Protein AF-J2JLD9-F1 (afdb_monomer)

Mean predicted aligned error: 8.59 Å

Organism: NCBI:txid1144316

Sequence (190 aa):
MKIYRFISALQTKNYINRTLHKWFYNNGQRQFPPMRLFRFLWSFYPWPVNNRPHFYKIIKEVGDVSEKTTVPKFYKFLTSQINFLVPYSVLGGNNELFGPRINGGIATAGGGGPVFTENDDENFTLRNTAMEGHIFEGGEVSSRVYKENNKVYLEVIGSGENNFAWVNEVVGKQLFIGLADLAVNTFNKE

Foldseek 3Di:
DVVVVVLVVVLPDDPVCQVVLLVCPVVVWQEAVVLLVVLVVCVVPVDQAPQFKAKDKDKDWLWFDDPLDDLLNLLCLCQQWPCLQAPQWQAELVRHGRHGHDAQGWTGRHHFGIWGWHADSVQSKIKIARDPPGPFHQKMKMWGWDDDPRTIMIMIMIIGRGGPSVCCHPVVVVSNVVSNVVSSVVSVVD

Secondary structure (DSSP, 8-state):
-HHHHHHHHHHHS-HHHHHHHHHHHHSS--S-HHHHHHHHHHHHS---TT-S-EEEEEEEEEEE--SS--HHHHHHHHHH-GGGTSTTEEE-TTS-BTPPP-TTPEEEETTTEEEEEEEETTTTEEEEEE-TT-TTTT-EEEEEEEEETTEEEEEEEEEESSTTHHHIIIIIHHHHHHHHHHHHHHHTT-

Structure (mmCIF, N/CA/C/O backbone):
data_AF-J2JLD9-F1
#
_entry.id   AF-J2JLD9-F1
#
loop_
_atom_site.group_PDB
_atom_site.id
_atom_site.type_symbol
_a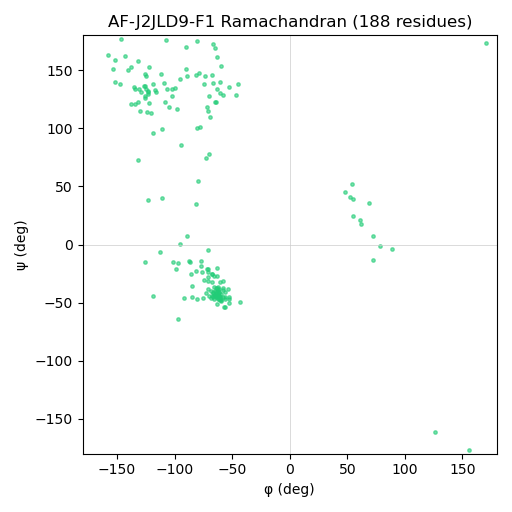tom_site.label_atom_id
_atom_site.label_alt_id
_atom_site.label_comp_id
_atom_site.label_asym_id
_atom_site.label_entity_id
_atom_site.label_seq_id
_atom_site.pdbx_PDB_ins_code
_atom_site.Cartn_x
_atom_site.Cartn_y
_atom_site.Cartn_z
_atom_site.occupancy
_atom_site.B_iso_or_equiv
_atom_site.auth_seq_id
_atom_site.auth_comp_id
_atom_site.auth_asym_id
_atom_site.auth_atom_id
_atom_site.pdbx_PDB_model_num
ATOM 1 N N . MET A 1 1 ? 3.313 -16.924 4.201 1.00 44.91 1 MET A N 1
ATOM 2 C CA . MET A 1 1 ? 3.489 -16.468 5.605 1.00 44.91 1 MET A CA 1
ATOM 3 C C . MET A 1 1 ? 4.932 -16.568 6.146 1.00 44.91 1 MET A C 1
ATOM 5 O O . MET A 1 1 ? 5.345 -15.654 6.848 1.00 44.91 1 MET A O 1
ATOM 9 N N . LYS A 1 2 ? 5.729 -17.612 5.833 1.00 38.16 2 LYS A N 1
ATOM 10 C CA . LYS A 1 2 ? 7.118 -17.766 6.347 1.00 38.16 2 LYS A CA 1
ATOM 11 C C . LYS A 1 2 ? 8.146 -16.774 5.758 1.00 38.16 2 LYS A C 1
ATOM 13 O O . LYS A 1 2 ? 8.966 -16.260 6.507 1.00 38.16 2 LYS A O 1
ATOM 18 N N . ILE A 1 3 ? 8.053 -16.444 4.465 1.00 41.88 3 ILE A N 1
ATOM 19 C CA . ILE A 1 3 ? 8.961 -15.492 3.784 1.00 41.88 3 ILE A CA 1
ATOM 20 C C . ILE A 1 3 ? 8.823 -14.064 4.333 1.00 41.88 3 ILE A C 1
ATOM 22 O O . ILE A 1 3 ? 9.825 -13.428 4.635 1.00 41.88 3 ILE A O 1
ATOM 26 N N . TYR A 1 4 ? 7.594 -13.590 4.553 1.00 44.91 4 TYR A N 1
ATOM 27 C CA . TYR A 1 4 ? 7.353 -12.258 5.119 1.00 44.91 4 TYR A CA 1
ATOM 28 C C . TYR A 1 4 ? 7.895 -12.121 6.544 1.00 44.91 4 TYR A C 1
ATOM 30 O O . TYR A 1 4 ? 8.568 -11.146 6.841 1.00 44.91 4 TYR A O 1
ATOM 38 N N . ARG A 1 5 ? 7.689 -13.127 7.408 1.00 44.22 5 ARG A N 1
ATOM 39 C CA . ARG A 1 5 ? 8.265 -13.129 8.764 1.00 44.22 5 ARG A CA 1
ATOM 40 C C . ARG A 1 5 ? 9.793 -13.158 8.750 1.00 44.22 5 ARG A C 1
ATOM 42 O O . ARG A 1 5 ? 10.409 -12.504 9.579 1.00 44.22 5 ARG A O 1
ATOM 49 N N . PHE A 1 6 ? 10.395 -13.895 7.818 1.00 43.81 6 PHE A N 1
ATOM 50 C CA . PHE A 1 6 ? 11.847 -13.941 7.645 1.00 43.81 6 PHE A CA 1
ATOM 51 C C . PHE A 1 6 ? 12.409 -12.590 7.182 1.00 43.81 6 PHE A C 1
ATOM 53 O O . PHE A 1 6 ? 13.389 -12.107 7.742 1.00 43.81 6 PHE A O 1
ATOM 60 N N . ILE A 1 7 ? 11.743 -11.938 6.228 1.00 47.25 7 ILE A N 1
ATOM 61 C CA . ILE A 1 7 ? 12.129 -10.608 5.751 1.00 47.25 7 ILE A CA 1
ATOM 62 C C . ILE A 1 7 ? 11.939 -9.573 6.864 1.00 47.25 7 ILE A C 1
ATOM 64 O O . ILE A 1 7 ? 12.880 -8.846 7.156 1.00 47.25 7 ILE A O 1
ATOM 68 N N . SER A 1 8 ? 10.819 -9.590 7.593 1.00 45.44 8 SER A N 1
ATOM 69 C CA . SER A 1 8 ? 10.622 -8.741 8.778 1.00 45.44 8 SER A CA 1
ATOM 70 C C . SER A 1 8 ? 11.635 -8.995 9.900 1.00 45.44 8 SER A C 1
ATOM 72 O O . SER A 1 8 ? 12.037 -8.059 10.585 1.00 45.44 8 SER A O 1
ATOM 74 N N . ALA A 1 9 ? 12.113 -10.230 10.073 1.00 48.41 9 ALA A N 1
ATOM 75 C CA . ALA A 1 9 ? 13.151 -10.559 11.052 1.00 48.41 9 ALA A CA 1
ATOM 76 C C . ALA A 1 9 ? 14.560 -10.099 10.627 1.00 48.41 9 ALA A C 1
ATOM 78 O O . ALA A 1 9 ? 15.377 -9.750 11.479 1.00 48.41 9 ALA A O 1
ATOM 79 N N . LEU A 1 10 ? 14.853 -10.052 9.323 1.00 45.78 10 LEU A N 1
ATOM 80 C CA . LEU A 1 10 ? 16.091 -9.465 8.792 1.00 45.78 10 LEU A CA 1
ATOM 81 C C . LEU A 1 10 ? 16.116 -7.928 8.922 1.00 45.78 10 LEU A C 1
ATOM 83 O O . LEU A 1 10 ? 17.197 -7.336 8.979 1.00 45.78 10 LEU A O 1
ATOM 87 N N . GLN A 1 11 ? 14.940 -7.293 9.011 1.00 50.22 11 GLN A N 1
ATOM 88 C CA . GLN A 1 11 ? 14.753 -5.839 9.120 1.00 50.22 11 GLN A CA 1
ATOM 89 C C . GLN A 1 11 ? 15.055 -5.273 10.524 1.00 50.22 11 GLN A C 1
ATOM 91 O O . GLN A 1 11 ? 15.396 -4.096 10.638 1.00 50.22 11 GLN A O 1
ATOM 96 N N . THR A 1 12 ? 14.982 -6.079 11.593 1.00 45.62 12 THR A N 1
ATOM 97 C CA . THR A 1 12 ? 15.100 -5.589 12.984 1.00 45.62 12 THR A CA 1
ATOM 98 C C . THR A 1 12 ? 16.485 -5.706 13.623 1.00 45.62 12 THR A C 1
ATOM 100 O O . THR A 1 12 ? 16.708 -5.059 14.643 1.00 45.62 12 THR A O 1
ATOM 103 N N . LYS A 1 13 ? 17.429 -6.493 13.081 1.00 44.00 13 LYS A N 1
ATOM 104 C CA . LYS A 1 13 ? 18.574 -6.960 13.896 1.00 44.00 13 LYS A CA 1
ATOM 105 C C . LYS A 1 13 ? 19.988 -6.460 13.590 1.00 44.00 13 LYS A C 1
ATOM 107 O O . LYS A 1 13 ? 20.853 -6.755 14.400 1.00 44.00 13 LYS A O 1
ATOM 112 N N . ASN A 1 14 ? 20.277 -5.695 12.531 1.00 50.88 14 ASN A N 1
ATOM 113 C CA . ASN A 1 14 ? 21.678 -5.318 12.259 1.00 50.88 14 ASN A CA 1
ATOM 114 C C . ASN A 1 14 ? 21.885 -3.857 11.832 1.00 50.88 14 ASN A C 1
ATOM 116 O O . ASN A 1 14 ? 21.411 -3.415 10.787 1.00 50.88 14 ASN A O 1
ATOM 120 N N . TYR A 1 15 ? 22.692 -3.133 12.615 1.00 44.50 15 TYR A N 1
ATOM 121 C CA . TYR A 1 15 ? 23.230 -1.803 12.298 1.00 44.50 15 TYR A CA 1
ATOM 122 C C . TYR A 1 15 ? 23.946 -1.780 10.934 1.00 44.50 15 TYR A C 1
ATOM 124 O O . TYR A 1 15 ? 23.753 -0.860 10.148 1.00 44.50 15 TYR A O 1
ATOM 132 N N . ILE A 1 16 ? 24.670 -2.853 10.594 1.00 44.31 16 ILE A N 1
ATOM 133 C CA . ILE A 1 16 ? 25.345 -3.025 9.295 1.00 44.31 16 ILE A CA 1
ATOM 134 C C . ILE A 1 16 ? 24.338 -3.112 8.136 1.00 44.31 16 ILE A C 1
ATOM 136 O O . ILE A 1 16 ? 24.546 -2.478 7.103 1.00 44.31 16 ILE A O 1
ATOM 140 N N . ASN A 1 17 ? 23.204 -3.803 8.325 1.00 54.75 17 ASN A N 1
ATOM 141 C CA . ASN A 1 17 ? 22.111 -3.802 7.347 1.00 54.75 17 ASN A CA 1
ATOM 142 C C . ASN A 1 17 ? 21.545 -2.391 7.181 1.00 54.75 17 ASN A C 1
ATOM 144 O O . ASN A 1 17 ? 21.338 -1.952 6.057 1.00 54.75 17 ASN A O 1
ATOM 148 N N . ARG A 1 18 ? 21.354 -1.637 8.270 1.00 56.78 18 ARG A N 1
ATOM 149 C CA . ARG A 1 18 ? 20.890 -0.244 8.178 1.00 56.78 18 ARG A CA 1
ATOM 150 C C . ARG A 1 18 ? 21.868 0.649 7.410 1.00 56.78 18 ARG A C 1
ATOM 152 O O . ARG A 1 18 ? 21.420 1.451 6.598 1.00 56.78 18 ARG A O 1
ATOM 159 N N . THR A 1 19 ? 23.175 0.506 7.611 1.00 57.25 19 THR A N 1
ATOM 160 C CA . THR A 1 19 ? 24.184 1.308 6.897 1.00 57.25 19 THR A CA 1
ATOM 161 C C . THR A 1 19 ? 24.284 0.928 5.420 1.00 57.25 19 THR A C 1
ATOM 163 O O . THR A 1 19 ? 24.260 1.815 4.571 1.00 57.25 19 THR A O 1
ATOM 166 N N . LEU A 1 20 ? 24.307 -0.370 5.090 1.00 57.56 20 LEU A N 1
ATOM 167 C CA . LEU A 1 20 ? 24.285 -0.849 3.702 1.00 57.56 20 LEU A CA 1
ATOM 168 C C . LEU A 1 20 ? 23.000 -0.427 2.987 1.00 57.56 20 LEU A C 1
ATOM 170 O O . LEU A 1 20 ? 23.064 0.122 1.893 1.00 57.56 20 LEU A O 1
ATOM 174 N N . HIS A 1 21 ? 21.833 -0.604 3.613 1.00 59.59 21 HIS A N 1
ATOM 175 C CA . HIS A 1 21 ? 20.566 -0.141 3.052 1.00 59.59 21 HIS A CA 1
ATOM 176 C C . HIS A 1 21 ? 20.552 1.388 2.880 1.00 59.59 21 HIS A C 1
ATOM 178 O O . HIS A 1 21 ? 20.196 1.871 1.811 1.00 59.59 21 HIS A O 1
ATOM 184 N N . LYS A 1 22 ? 21.008 2.181 3.857 1.00 59.56 22 LYS A N 1
ATOM 185 C CA . LYS A 1 22 ? 21.138 3.635 3.656 1.00 59.56 22 LYS A CA 1
ATOM 186 C C . LYS A 1 22 ? 22.048 3.962 2.470 1.00 59.56 22 LYS A C 1
ATOM 188 O O . LYS A 1 22 ? 21.666 4.772 1.637 1.00 59.56 22 LYS A O 1
ATOM 193 N N . TRP A 1 23 ? 23.198 3.304 2.340 1.00 61.25 23 TRP A N 1
ATOM 194 C CA . TRP A 1 23 ? 24.120 3.528 1.223 1.00 61.25 23 TRP A CA 1
ATOM 195 C C . TRP A 1 23 ? 23.520 3.144 -0.140 1.00 61.25 23 TRP A C 1
ATOM 197 O O . TRP A 1 23 ? 23.655 3.891 -1.109 1.00 61.25 23 TRP A O 1
ATOM 207 N N . PHE A 1 24 ? 22.803 2.021 -0.221 1.00 63.00 24 PHE A N 1
ATOM 208 C CA . PHE A 1 24 ? 22.149 1.600 -1.458 1.00 63.00 24 PHE A CA 1
ATOM 209 C C . PHE A 1 24 ? 21.003 2.532 -1.851 1.00 63.00 24 PHE A C 1
ATOM 211 O O . PHE A 1 24 ? 20.897 2.877 -3.025 1.00 63.00 24 PHE A O 1
ATOM 218 N N . TYR A 1 25 ? 20.157 2.927 -0.899 1.00 61.53 25 TYR A N 1
ATOM 219 C CA . TYR A 1 25 ? 18.872 3.560 -1.190 1.00 61.53 25 TYR A CA 1
ATOM 220 C C . TYR A 1 25 ? 18.873 5.103 -1.075 1.00 61.53 25 TYR A C 1
ATOM 222 O O . TYR A 1 25 ? 18.035 5.732 -1.718 1.00 61.53 25 TYR A O 1
ATOM 230 N N . ASN A 1 26 ? 19.815 5.733 -0.349 1.00 58.38 26 ASN A N 1
ATOM 231 C CA . ASN A 1 26 ? 19.880 7.203 -0.203 1.00 58.38 26 ASN A CA 1
ATOM 232 C C . ASN A 1 26 ? 20.660 7.924 -1.316 1.00 58.38 26 ASN A C 1
ATOM 234 O O . ASN A 1 26 ? 20.502 9.130 -1.471 1.00 58.38 26 ASN A O 1
ATOM 238 N N . ASN A 1 27 ? 21.454 7.221 -2.129 1.00 54.34 27 ASN A N 1
ATOM 239 C CA . ASN A 1 27 ? 22.223 7.822 -3.234 1.00 54.34 27 ASN A CA 1
ATOM 240 C C . ASN A 1 27 ? 21.372 8.050 -4.505 1.00 54.34 27 ASN A C 1
ATOM 242 O O . ASN A 1 27 ? 21.831 7.824 -5.621 1.00 54.34 27 ASN A O 1
ATOM 246 N N . GLY A 1 28 ? 20.089 8.395 -4.350 1.00 53.72 28 GLY A N 1
ATOM 247 C CA . GLY A 1 28 ? 19.134 8.581 -5.454 1.00 53.72 28 GLY A CA 1
ATOM 248 C C . GLY A 1 28 ? 18.683 7.290 -6.154 1.00 53.72 28 GLY A C 1
ATOM 249 O O . GLY A 1 28 ? 17.687 7.287 -6.870 1.00 53.72 28 GLY A O 1
ATOM 250 N N . GLN A 1 29 ? 19.354 6.163 -5.913 1.00 57.44 29 GLN A N 1
ATOM 251 C CA . GLN A 1 29 ? 19.007 4.882 -6.520 1.00 57.44 29 GLN A CA 1
ATOM 252 C C . GLN A 1 29 ? 18.091 4.064 -5.599 1.00 57.44 29 GLN A C 1
ATOM 254 O O . GLN A 1 29 ? 18.517 3.225 -4.812 1.00 57.44 29 GLN A O 1
ATOM 259 N N . ARG A 1 30 ? 16.788 4.314 -5.696 1.00 64.88 30 ARG A N 1
ATOM 260 C CA . ARG A 1 30 ? 15.744 3.732 -4.838 1.00 64.88 30 ARG A CA 1
ATOM 261 C C . ARG A 1 30 ? 15.351 2.298 -5.229 1.00 64.88 30 ARG A C 1
ATOM 263 O O . ARG A 1 30 ? 14.181 2.046 -5.462 1.00 64.88 30 ARG A O 1
ATOM 270 N N . GLN A 1 31 ? 16.295 1.356 -5.326 1.00 65.31 31 GLN A N 1
ATOM 271 C CA . GLN A 1 31 ? 16.035 -0.047 -5.726 1.00 65.31 31 GLN A CA 1
ATOM 272 C C . GLN A 1 31 ? 17.059 -1.041 -5.174 1.00 65.31 31 GLN A C 1
ATOM 274 O O . GLN A 1 31 ? 18.234 -0.697 -5.034 1.00 65.31 31 GLN A O 1
ATOM 279 N N . PHE A 1 32 ? 16.654 -2.295 -4.958 1.00 67.44 32 PHE A N 1
ATOM 280 C CA . PHE A 1 32 ? 17.570 -3.399 -4.657 1.00 67.44 32 PHE A CA 1
ATOM 281 C C . PHE A 1 32 ? 18.541 -3.661 -5.834 1.00 67.44 32 PHE A C 1
ATOM 283 O O . PHE A 1 32 ? 18.082 -3.725 -6.977 1.00 67.44 32 PHE A O 1
ATOM 290 N N . PRO A 1 33 ? 19.866 -3.824 -5.619 1.00 68.44 33 PRO A N 1
ATOM 291 C CA . PRO A 1 33 ? 20.848 -3.854 -6.714 1.00 68.44 33 PRO A CA 1
ATOM 292 C C . PRO A 1 33 ? 20.607 -4.910 -7.811 1.00 68.44 33 PRO A C 1
ATOM 294 O O . PRO A 1 33 ? 20.704 -4.553 -8.984 1.00 68.44 33 PRO A O 1
ATOM 297 N N . PRO A 1 34 ? 20.207 -6.160 -7.504 1.00 68.31 34 PRO A N 1
ATOM 298 C CA . PRO A 1 34 ? 19.811 -7.125 -8.536 1.00 68.31 34 PRO A CA 1
ATOM 299 C C . PRO A 1 34 ? 18.657 -6.649 -9.428 1.00 68.31 34 PRO A C 1
ATOM 301 O O . PRO A 1 34 ? 18.679 -6.869 -10.637 1.00 68.31 34 PRO A O 1
ATOM 304 N N . MET A 1 35 ? 17.679 -5.937 -8.862 1.00 69.31 35 MET A N 1
ATOM 305 C CA . MET A 1 35 ? 16.559 -5.383 -9.630 1.00 69.31 35 MET A CA 1
ATOM 306 C C . MET A 1 35 ? 16.998 -4.217 -10.519 1.00 69.31 35 MET A C 1
ATOM 308 O O . MET A 1 35 ? 16.442 -4.034 -11.598 1.00 69.31 35 MET A O 1
ATOM 312 N N . ARG A 1 36 ? 18.050 -3.480 -10.131 1.00 69.31 36 ARG A N 1
ATOM 313 C CA . ARG A 1 36 ? 18.664 -2.463 -11.001 1.00 69.31 36 ARG A CA 1
ATOM 314 C C . ARG A 1 36 ? 19.325 -3.086 -12.220 1.00 69.31 36 ARG A C 1
ATOM 316 O O . ARG A 1 36 ? 19.179 -2.545 -13.309 1.00 69.31 36 ARG A O 1
ATOM 323 N N . LEU A 1 37 ? 20.034 -4.204 -12.045 1.00 69.94 37 LEU A N 1
ATOM 324 C CA . LEU A 1 37 ? 20.639 -4.929 -13.163 1.00 69.94 37 LEU A CA 1
ATOM 325 C C . LEU A 1 37 ? 19.558 -5.467 -14.103 1.00 69.94 37 LEU A C 1
ATOM 327 O O . LEU A 1 37 ? 19.658 -5.280 -15.310 1.00 69.94 37 LEU A O 1
ATOM 331 N N . PHE A 1 38 ? 18.498 -6.063 -13.551 1.00 71.94 38 PHE A N 1
ATOM 332 C CA . PHE A 1 38 ? 17.349 -6.498 -14.342 1.00 71.94 38 PHE A CA 1
ATOM 333 C C . PHE A 1 38 ? 16.739 -5.336 -15.138 1.00 71.94 38 PHE A C 1
ATOM 335 O O . PHE A 1 38 ? 16.550 -5.455 -16.344 1.00 71.94 38 PHE A O 1
ATOM 342 N N . ARG A 1 39 ? 16.515 -4.182 -14.495 1.00 68.19 39 ARG A N 1
ATOM 343 C CA . ARG A 1 39 ? 16.019 -2.963 -15.152 1.00 68.19 39 ARG A CA 1
ATOM 344 C C . ARG A 1 39 ? 16.964 -2.462 -16.242 1.00 68.19 39 ARG A C 1
ATOM 346 O O . ARG A 1 39 ? 16.504 -2.096 -17.315 1.00 68.19 39 ARG A O 1
ATOM 353 N N . PHE A 1 40 ? 18.268 -2.430 -15.972 1.00 70.50 40 PHE A N 1
ATOM 354 C CA . PHE A 1 40 ? 19.276 -2.029 -16.950 1.00 70.50 40 PHE A CA 1
ATOM 355 C C . PHE A 1 40 ? 19.173 -2.920 -18.187 1.00 70.50 40 PHE A C 1
ATOM 357 O O . PHE A 1 40 ? 18.925 -2.410 -19.272 1.00 70.50 40 PHE A O 1
ATOM 364 N N . LEU A 1 41 ? 19.224 -4.243 -18.017 1.00 72.50 41 LEU A N 1
ATOM 365 C CA . LEU A 1 41 ? 19.080 -5.203 -19.117 1.00 72.50 41 LEU A CA 1
ATOM 366 C C . LEU A 1 41 ? 17.744 -5.048 -19.863 1.00 72.50 41 LEU A C 1
ATOM 368 O O . LEU A 1 41 ? 17.721 -5.093 -21.090 1.00 72.50 41 LEU A O 1
ATOM 372 N N . TRP A 1 42 ? 16.655 -4.793 -19.138 1.00 67.69 42 TRP A N 1
ATOM 373 C CA . TRP A 1 42 ? 15.330 -4.543 -19.706 1.00 67.69 42 TRP A CA 1
ATOM 374 C C . TRP A 1 42 ? 15.260 -3.253 -20.531 1.00 67.69 42 TRP A C 1
ATOM 376 O O . TRP A 1 42 ? 14.604 -3.219 -21.565 1.00 67.69 42 TRP A O 1
ATOM 386 N N . SER A 1 43 ? 15.967 -2.196 -20.122 1.00 66.88 43 SER A N 1
ATOM 387 C CA . SER A 1 43 ? 15.999 -0.937 -20.876 1.00 66.88 43 SER A CA 1
ATOM 388 C C . SER A 1 43 ? 16.681 -1.073 -22.245 1.00 66.88 43 SER A C 1
ATOM 390 O O . SER A 1 43 ? 16.312 -0.360 -23.172 1.00 66.88 43 SER A O 1
ATOM 392 N N . PHE A 1 44 ? 17.614 -2.023 -22.404 1.00 64.00 44 PHE A N 1
ATOM 393 C CA . PHE A 1 44 ? 18.221 -2.343 -23.708 1.00 64.00 44 PHE A CA 1
ATOM 394 C C . PHE A 1 44 ? 17.362 -3.275 -24.565 1.00 64.00 44 PHE A C 1
ATOM 396 O O . PHE A 1 44 ? 17.512 -3.285 -25.784 1.00 64.00 44 PHE A O 1
ATOM 403 N N . TYR A 1 45 ? 16.465 -4.042 -23.945 1.00 63.47 45 TYR A N 1
ATOM 404 C CA . TYR A 1 45 ? 15.569 -4.975 -24.621 1.00 63.47 45 TYR A CA 1
ATOM 405 C C . TYR A 1 45 ? 14.139 -4.775 -24.115 1.00 63.47 45 TYR A C 1
ATOM 407 O O . TYR A 1 45 ? 13.639 -5.613 -23.358 1.00 63.47 45 TYR A O 1
ATOM 415 N N . PRO A 1 46 ? 13.470 -3.671 -24.508 1.00 57.75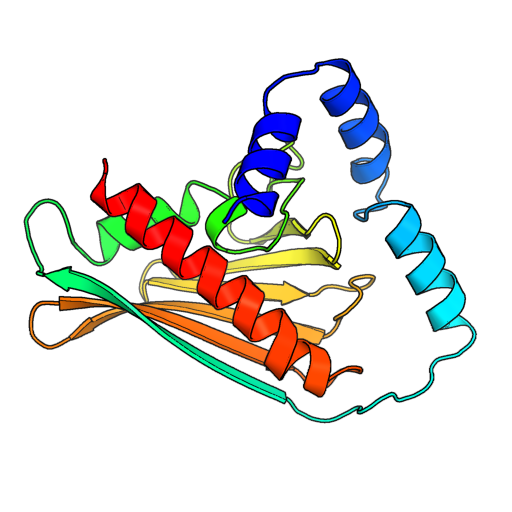 46 PRO A N 1
ATOM 416 C CA . PRO A 1 46 ? 12.091 -3.408 -24.127 1.00 57.75 46 PRO A CA 1
ATOM 417 C C . PRO A 1 46 ? 11.183 -4.358 -24.908 1.00 57.75 46 PRO A C 1
ATOM 419 O O . PRO A 1 46 ? 10.546 -3.983 -25.889 1.00 57.75 46 PRO A O 1
ATOM 422 N N . TRP A 1 47 ? 11.155 -5.629 -24.522 1.00 61.53 47 TRP A N 1
ATOM 423 C CA . TRP A 1 47 ? 10.189 -6.569 -25.059 1.00 61.53 47 TRP A CA 1
ATOM 424 C C . TRP A 1 47 ? 8.829 -6.214 -24.466 1.00 61.53 47 TRP A C 1
ATOM 426 O O . TRP A 1 47 ? 8.683 -6.267 -23.243 1.00 61.53 47 TRP A O 1
ATOM 436 N N . PRO A 1 48 ? 7.822 -5.846 -25.279 1.00 63.72 48 PRO A N 1
ATOM 437 C CA . PRO A 1 48 ? 6.480 -5.606 -24.779 1.00 63.72 48 PRO A CA 1
ATOM 438 C C . PRO A 1 48 ? 5.854 -6.942 -24.361 1.00 63.72 48 PRO A C 1
ATOM 440 O O . PRO A 1 48 ? 5.078 -7.559 -25.088 1.00 63.72 48 PRO A O 1
ATOM 443 N N . VAL A 1 49 ? 6.243 -7.447 -23.192 1.00 65.31 49 VAL A N 1
ATOM 444 C CA . VAL A 1 49 ? 5.742 -8.704 -22.646 1.00 65.31 49 VAL A CA 1
ATOM 445 C C . VAL A 1 49 ? 4.392 -8.411 -22.021 1.00 65.31 49 VAL A C 1
ATOM 447 O O . VAL A 1 49 ? 4.314 -7.906 -20.902 1.00 65.31 49 VAL A O 1
ATOM 450 N N . ASN A 1 50 ? 3.327 -8.744 -22.751 1.00 67.50 50 ASN A N 1
ATOM 451 C CA . ASN A 1 50 ? 1.951 -8.581 -22.286 1.00 67.50 50 ASN A CA 1
ATOM 452 C C . ASN A 1 50 ? 1.666 -7.136 -21.835 1.00 67.50 50 ASN A C 1
ATOM 454 O O . ASN A 1 50 ? 1.236 -6.895 -20.706 1.00 67.50 50 ASN A O 1
ATOM 458 N N . ASN A 1 51 ? 1.993 -6.188 -22.716 1.00 78.75 51 ASN A N 1
ATOM 459 C CA . ASN A 1 51 ? 1.715 -4.773 -22.523 1.00 78.75 51 ASN A CA 1
ATOM 460 C C . ASN A 1 51 ? 0.237 -4.498 -22.815 1.00 78.75 51 ASN A C 1
ATOM 462 O O . ASN A 1 51 ? -0.174 -4.470 -23.976 1.00 78.75 51 ASN A O 1
ATOM 466 N N . ARG A 1 52 ? -0.568 -4.367 -21.765 1.00 84.00 52 ARG A N 1
ATOM 467 C CA . ARG A 1 52 ? -1.991 -4.035 -21.862 1.00 84.00 52 ARG A CA 1
ATOM 468 C C . ARG A 1 52 ? -2.483 -3.427 -20.551 1.00 84.00 52 ARG A C 1
ATOM 470 O O . ARG A 1 52 ? -1.866 -3.666 -19.507 1.00 84.00 52 ARG A O 1
ATOM 477 N N . PRO A 1 53 ? -3.641 -2.747 -20.569 1.00 85.44 53 PRO A N 1
ATOM 478 C CA . PRO A 1 53 ? -4.351 -2.425 -19.347 1.00 85.44 53 PRO A CA 1
ATOM 479 C C . PRO A 1 53 ? -4.567 -3.681 -18.501 1.00 85.44 53 PRO A C 1
ATOM 481 O O . PRO A 1 53 ? -4.933 -4.750 -19.010 1.00 85.44 53 PRO A O 1
ATOM 484 N N . HIS A 1 54 ? -4.320 -3.555 -17.206 1.00 85.94 54 HIS A N 1
ATOM 485 C CA . HIS A 1 54 ? -4.512 -4.626 -16.241 1.00 85.94 54 HIS A CA 1
ATOM 486 C C . HIS A 1 54 ? -5.160 -4.091 -14.976 1.00 85.94 54 HIS A C 1
ATOM 488 O O . HIS A 1 54 ? -5.025 -2.913 -14.645 1.00 85.94 54 HIS A O 1
ATOM 494 N N . PHE A 1 55 ? -5.890 -4.963 -14.286 1.00 92.25 55 PHE A N 1
ATOM 495 C CA . PHE A 1 55 ? -6.680 -4.579 -13.125 1.00 92.25 55 PHE A CA 1
ATOM 496 C C . PHE A 1 55 ? -6.841 -5.743 -12.153 1.00 92.25 55 PHE A C 1
ATOM 498 O O . PHE A 1 55 ? -7.118 -6.876 -12.547 1.00 92.25 55 PHE A O 1
ATOM 505 N N . TYR A 1 56 ? -6.755 -5.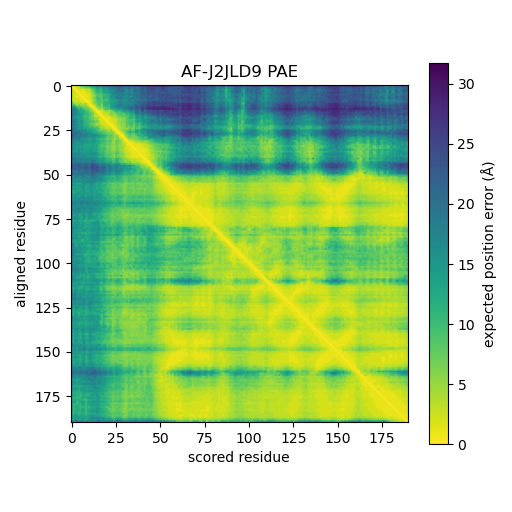457 -10.859 1.00 91.75 56 TYR A N 1
ATOM 506 C CA . TYR A 1 56 ? -7.230 -6.371 -9.830 1.00 91.75 56 TYR A CA 1
ATOM 507 C C . TYR A 1 56 ? -7.916 -5.621 -8.698 1.00 91.75 56 TYR A C 1
ATOM 509 O O . TYR A 1 56 ? -7.559 -4.499 -8.349 1.00 91.75 56 TYR A O 1
ATOM 517 N N . LYS A 1 57 ? -8.883 -6.302 -8.082 1.00 94.88 57 LYS A N 1
ATOM 518 C CA . LYS A 1 57 ? -9.619 -5.829 -6.917 1.00 94.88 57 LYS A CA 1
ATOM 519 C C . LYS A 1 57 ? -9.548 -6.857 -5.799 1.00 94.88 57 LYS A C 1
ATOM 521 O O . LYS A 1 57 ? -9.698 -8.060 -6.036 1.00 94.88 57 LYS A O 1
ATOM 526 N N . ILE A 1 58 ? -9.322 -6.374 -4.587 1.00 94.62 58 ILE A N 1
ATOM 527 C CA . ILE A 1 58 ? -9.306 -7.147 -3.349 1.00 94.62 58 ILE A CA 1
ATOM 528 C C . ILE A 1 58 ? -10.215 -6.416 -2.368 1.00 94.62 58 ILE A C 1
ATOM 530 O O . ILE A 1 58 ? -10.089 -5.209 -2.197 1.00 94.62 58 ILE A O 1
ATOM 534 N N . ILE A 1 59 ? -11.121 -7.143 -1.722 1.00 96.62 59 ILE A N 1
ATOM 535 C CA . ILE A 1 59 ? -11.909 -6.628 -0.603 1.00 96.62 59 ILE A CA 1
ATOM 536 C C . ILE A 1 59 ? -11.651 -7.550 0.584 1.00 96.62 59 ILE A C 1
ATOM 538 O O . ILE A 1 59 ? -11.732 -8.774 0.452 1.00 96.62 59 ILE A O 1
ATOM 542 N N . LYS A 1 60 ? -11.311 -6.968 1.730 1.00 96.38 60 LYS A N 1
ATOM 543 C CA . LYS A 1 60 ? -11.110 -7.678 2.991 1.00 96.38 60 LYS A CA 1
ATOM 544 C C . LYS A 1 60 ? -11.977 -7.057 4.065 1.00 96.38 60 LYS A C 1
ATOM 546 O O . LYS A 1 60 ? -11.950 -5.849 4.271 1.00 96.38 60 LYS A O 1
ATOM 551 N N . GLU A 1 61 ? -12.743 -7.897 4.742 1.00 97.31 61 GLU A N 1
ATOM 552 C CA . GLU A 1 61 ? -13.438 -7.500 5.958 1.00 97.31 61 GLU A CA 1
ATOM 553 C C . GLU A 1 61 ? -12.408 -7.308 7.075 1.00 97.31 61 GLU A C 1
ATOM 555 O O . GLU A 1 61 ? -11.573 -8.181 7.314 1.00 97.31 61 GLU A O 1
ATOM 560 N N . VAL A 1 62 ? -12.457 -6.153 7.731 1.00 96.25 62 VAL A N 1
ATOM 561 C CA . VAL A 1 62 ? -11.635 -5.840 8.905 1.00 96.25 62 VAL A CA 1
ATOM 562 C C . VAL A 1 62 ? -12.316 -6.380 10.163 1.00 96.25 62 VAL A C 1
ATOM 564 O O . VAL A 1 62 ? -11.667 -7.015 10.992 1.00 96.25 62 VAL A O 1
ATOM 567 N N . GLY A 1 63 ? -13.630 -6.160 10.275 1.00 95.88 63 GLY A N 1
ATOM 568 C CA . GLY A 1 63 ? -14.482 -6.662 11.351 1.00 95.88 63 GLY A CA 1
ATOM 569 C C . GLY A 1 63 ? -15.739 -5.813 11.547 1.00 95.88 63 GLY A C 1
ATOM 570 O O . GLY A 1 63 ? -15.969 -4.841 10.820 1.00 95.88 63 GLY A O 1
ATOM 571 N N . ASP A 1 64 ? -16.541 -6.170 12.548 1.00 97.31 64 ASP A N 1
ATOM 572 C CA . ASP A 1 64 ? -17.734 -5.413 12.927 1.00 97.31 64 ASP A CA 1
ATOM 573 C C . ASP A 1 64 ? -17.369 -4.041 13.504 1.00 97.31 64 ASP A C 1
ATOM 575 O O . ASP A 1 64 ? -16.360 -3.871 14.200 1.00 97.31 64 ASP A O 1
ATOM 579 N N . VAL A 1 65 ? -18.218 -3.049 13.235 1.00 96.31 65 VAL A N 1
ATOM 580 C CA . VAL A 1 65 ? -18.063 -1.709 13.798 1.00 96.31 65 VAL A CA 1
ATOM 581 C C . VAL A 1 65 ? -18.209 -1.782 15.313 1.00 96.31 65 VAL A C 1
ATOM 583 O O . VAL A 1 65 ? -19.229 -2.216 15.844 1.00 96.31 65 VAL A O 1
ATOM 586 N N . SER A 1 66 ? -17.179 -1.315 16.006 1.00 94.69 66 SER A N 1
ATOM 587 C CA . SER A 1 66 ? -17.107 -1.268 17.463 1.00 94.69 66 SER A CA 1
ATOM 588 C C . SER A 1 66 ? -16.306 -0.047 17.900 1.00 94.69 66 SER A C 1
ATOM 590 O O . SER A 1 66 ? -15.741 0.671 17.074 1.00 94.69 66 SER A O 1
ATOM 592 N N . GLU A 1 67 ? -16.192 0.183 19.208 1.00 91.94 67 GLU A N 1
ATOM 593 C CA . GLU A 1 67 ? -15.303 1.230 19.716 1.00 91.94 67 GLU A CA 1
ATOM 594 C C . GLU A 1 67 ? -13.853 1.025 19.266 1.00 91.94 67 GLU A C 1
ATOM 596 O O . GLU A 1 67 ? -13.138 2.004 19.064 1.00 91.94 67 GLU A O 1
ATOM 601 N N . LYS A 1 68 ? -13.404 -0.223 19.079 1.00 90.88 68 LYS A N 1
ATOM 602 C CA . LYS A 1 68 ? -12.040 -0.544 18.634 1.00 90.88 68 LYS A CA 1
ATOM 603 C C . LYS A 1 68 ? -11.895 -0.513 17.112 1.00 90.88 68 LYS A C 1
ATOM 605 O O . LYS A 1 68 ? -10.882 -0.026 16.616 1.00 90.88 68 LYS A O 1
ATOM 610 N N . THR A 1 69 ? -12.926 -0.932 16.385 1.00 95.06 69 THR A N 1
ATOM 611 C CA . THR A 1 69 ? -12.894 -1.090 14.927 1.00 95.06 69 THR A CA 1
ATOM 612 C C . THR A 1 69 ? -13.780 -0.047 14.258 1.00 95.06 69 THR A C 1
ATOM 614 O O . THR A 1 69 ? -14.997 -0.197 14.163 1.00 95.06 69 THR A O 1
ATOM 617 N N . THR A 1 70 ? -13.154 1.024 13.768 1.00 97.12 70 THR A N 1
ATOM 618 C CA . THR A 1 70 ? -13.806 2.071 12.971 1.00 97.12 70 THR A CA 1
ATOM 619 C C . THR A 1 70 ? -12.983 2.379 11.724 1.00 97.12 70 THR A C 1
ATOM 621 O O . THR A 1 70 ? -11.775 2.134 11.699 1.00 97.12 70 THR A O 1
ATOM 624 N N . VAL A 1 71 ? -13.626 2.953 10.700 1.00 96.69 71 VAL A N 1
ATOM 625 C CA . VAL A 1 71 ? -12.950 3.387 9.464 1.00 96.69 71 VAL A CA 1
ATOM 626 C C . VAL A 1 71 ? -11.747 4.300 9.766 1.00 96.69 71 VAL A C 1
ATOM 628 O O . VAL A 1 71 ? -10.646 3.951 9.339 1.00 96.69 71 VAL A O 1
ATOM 631 N N . PRO A 1 72 ? -11.870 5.373 10.581 1.00 96.31 72 PRO A N 1
ATOM 632 C CA . PRO A 1 72 ? -10.726 6.230 10.894 1.00 96.31 72 PRO A CA 1
ATOM 633 C C . PRO A 1 72 ? -9.599 5.510 11.641 1.00 96.31 72 PRO A C 1
ATOM 635 O O . PRO A 1 72 ? -8.426 5.755 11.366 1.00 96.31 72 PRO A O 1
ATOM 638 N N . LYS A 1 73 ? -9.930 4.615 12.585 1.00 95.25 73 LYS A N 1
ATOM 639 C CA . LYS A 1 73 ? -8.917 3.888 13.368 1.00 95.25 73 LYS A CA 1
ATOM 640 C C . LYS A 1 73 ? -8.106 2.949 12.488 1.00 95.25 73 LYS A C 1
ATOM 642 O O . LYS A 1 73 ? -6.880 2.974 12.549 1.00 95.25 73 LYS A O 1
ATOM 647 N N . PHE A 1 74 ? -8.781 2.172 11.644 1.00 95.00 74 PHE A N 1
ATOM 648 C CA . PHE A 1 74 ? -8.097 1.251 10.747 1.00 95.00 74 PHE A CA 1
ATOM 649 C C . PHE A 1 74 ? -7.307 1.989 9.659 1.00 95.00 74 PHE A C 1
ATOM 651 O O . PHE A 1 74 ? -6.167 1.630 9.378 1.00 95.00 74 PHE A O 1
ATOM 658 N N . TYR A 1 75 ? -7.857 3.069 9.099 1.00 93.69 75 TYR A N 1
ATOM 659 C CA . TYR A 1 75 ? -7.137 3.900 8.134 1.00 93.69 75 TYR A CA 1
ATOM 660 C C . TYR A 1 75 ? -5.865 4.516 8.740 1.00 93.69 75 TYR A C 1
ATOM 662 O O . TYR A 1 75 ? -4.787 4.404 8.159 1.00 93.69 75 TYR A O 1
ATOM 670 N N . LYS A 1 76 ? -5.948 5.076 9.954 1.00 91.56 76 LYS A N 1
ATOM 671 C CA . LYS A 1 76 ? -4.777 5.602 10.672 1.00 91.56 76 LYS A CA 1
ATOM 672 C C . LYS A 1 76 ? -3.741 4.515 10.975 1.00 91.56 76 LYS A C 1
ATOM 674 O O . LYS A 1 76 ? -2.542 4.766 10.887 1.00 91.56 76 LYS A O 1
ATOM 679 N N . PHE A 1 77 ? -4.189 3.307 11.317 1.00 90.31 77 PHE A N 1
ATOM 680 C CA . PHE A 1 77 ? -3.302 2.157 11.480 1.00 90.31 77 PHE A CA 1
ATOM 681 C C . PHE A 1 77 ? -2.559 1.839 10.172 1.00 90.31 77 PHE A C 1
ATOM 683 O O . PHE A 1 77 ? -1.332 1.730 10.181 1.00 90.31 77 PHE A O 1
ATOM 690 N N . LEU A 1 78 ? -3.266 1.774 9.039 1.00 88.38 78 LEU A N 1
ATOM 691 C CA . LEU A 1 78 ? -2.661 1.507 7.731 1.00 88.38 78 LEU A CA 1
ATOM 692 C C . LEU A 1 78 ? -1.611 2.550 7.336 1.00 88.38 78 LEU A C 1
ATOM 694 O O . LEU A 1 78 ? -0.551 2.185 6.834 1.00 88.38 78 LEU A O 1
ATOM 698 N N . THR A 1 79 ? -1.878 3.835 7.569 1.00 85.56 79 THR A N 1
ATOM 699 C CA . THR A 1 79 ? -0.953 4.920 7.201 1.00 85.56 79 THR A CA 1
ATOM 700 C C . THR A 1 79 ? 0.233 5.056 8.157 1.00 85.56 79 THR A C 1
ATOM 702 O O . THR A 1 79 ? 1.263 5.615 7.778 1.00 85.56 79 THR A O 1
ATOM 705 N N . SER A 1 80 ? 0.140 4.493 9.368 1.00 80.75 80 SER A N 1
ATOM 706 C CA . SER A 1 80 ? 1.216 4.543 10.366 1.00 80.75 80 SER A CA 1
ATOM 707 C C . SER A 1 80 ? 2.468 3.751 9.972 1.00 80.75 80 SER A C 1
ATOM 709 O O . SER A 1 80 ? 3.566 4.078 10.426 1.00 80.75 80 SER A O 1
ATOM 711 N N . GLN A 1 81 ? 2.334 2.731 9.116 1.00 71.00 81 GLN A N 1
ATOM 712 C CA . GLN A 1 81 ? 3.448 1.881 8.706 1.00 71.00 81 GLN A CA 1
ATOM 713 C C . GLN A 1 81 ? 3.465 1.626 7.206 1.00 71.00 81 GLN A C 1
ATOM 715 O O . GLN A 1 81 ? 2.482 1.238 6.583 1.00 71.00 81 GLN A O 1
ATOM 720 N N . ILE A 1 82 ? 4.654 1.734 6.627 1.00 69.38 82 ILE A N 1
ATOM 721 C CA . ILE A 1 82 ? 4.837 1.592 5.186 1.00 69.38 82 ILE A CA 1
ATOM 722 C C . ILE A 1 82 ? 4.662 0.152 4.666 1.00 69.38 82 ILE A C 1
ATOM 724 O O . ILE A 1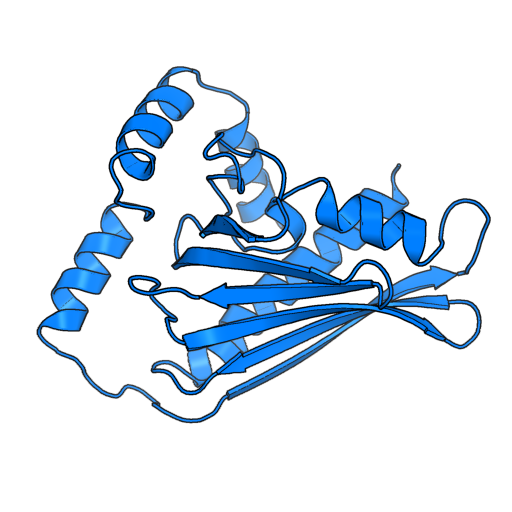 82 ? 4.386 -0.067 3.486 1.00 69.38 82 ILE A O 1
ATOM 728 N N . ASN A 1 83 ? 4.801 -0.843 5.543 1.00 72.50 83 ASN A N 1
ATOM 729 C CA . ASN A 1 83 ? 4.855 -2.255 5.165 1.00 72.50 83 ASN A CA 1
ATOM 730 C C . ASN A 1 83 ? 3.491 -2.868 4.829 1.00 72.50 83 ASN A C 1
ATOM 732 O O . ASN A 1 83 ? 3.460 -3.954 4.260 1.00 72.50 83 ASN A O 1
ATOM 736 N N . PHE A 1 84 ? 2.381 -2.210 5.172 1.00 75.44 84 PHE A N 1
ATOM 737 C CA . PHE A 1 84 ? 1.033 -2.734 4.921 1.00 75.44 84 PHE A CA 1
ATOM 738 C C . PHE A 1 84 ? 0.480 -2.373 3.542 1.00 75.44 84 PHE A C 1
ATOM 740 O O . PHE A 1 84 ? -0.498 -2.967 3.100 1.00 75.44 84 PHE A O 1
ATOM 747 N N . LEU A 1 85 ? 1.112 -1.421 2.855 1.00 70.81 85 LEU A N 1
ATOM 748 C CA . LEU A 1 85 ? 0.572 -0.807 1.640 1.00 70.81 85 LEU A CA 1
ATOM 749 C C . LEU A 1 85 ? 1.530 -0.880 0.452 1.00 70.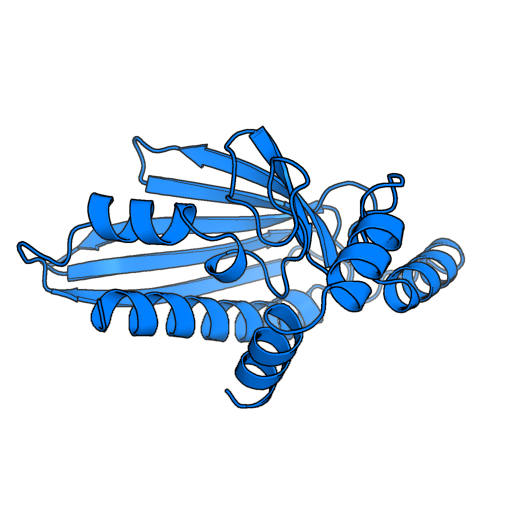81 85 LEU A C 1
ATOM 751 O O . LEU A 1 85 ? 1.117 -0.673 -0.684 1.00 70.81 85 LEU A O 1
ATOM 755 N N . VAL A 1 86 ? 2.804 -1.191 0.695 1.00 75.12 86 VAL A N 1
ATOM 756 C CA . VAL A 1 86 ? 3.805 -1.399 -0.351 1.00 75.12 86 VAL A CA 1
ATOM 757 C C . VAL A 1 86 ? 4.566 -2.691 -0.064 1.00 75.12 86 VAL A C 1
ATOM 759 O O . VAL A 1 86 ? 5.185 -2.816 1.000 1.00 75.12 86 VAL A O 1
ATOM 762 N N . PRO A 1 87 ? 4.576 -3.658 -1.000 1.00 72.56 87 PRO A N 1
ATOM 763 C CA . PRO A 1 87 ? 5.339 -4.883 -0.836 1.00 72.56 87 PRO A CA 1
ATOM 764 C C . PRO A 1 87 ? 6.823 -4.578 -0.636 1.00 72.56 87 PRO A C 1
ATOM 766 O O . PRO A 1 87 ? 7.441 -3.866 -1.428 1.00 72.56 87 PRO A O 1
ATOM 769 N N . TYR A 1 88 ? 7.401 -5.155 0.419 1.00 73.94 88 TYR A N 1
ATOM 770 C CA . TYR A 1 88 ? 8.829 -5.052 0.725 1.00 73.94 88 TYR A CA 1
ATOM 771 C C . TYR A 1 88 ? 9.346 -3.617 0.825 1.00 73.94 88 TYR A C 1
ATOM 773 O O . TYR A 1 88 ? 10.446 -3.329 0.356 1.00 73.94 88 TYR A O 1
ATOM 781 N N . SER A 1 89 ? 8.570 -2.709 1.411 1.00 73.88 89 SER A N 1
ATOM 782 C CA . SER A 1 89 ? 9.029 -1.337 1.567 1.00 73.88 89 SER A CA 1
ATOM 783 C C . SER A 1 89 ? 10.300 -1.225 2.420 1.00 73.88 89 SER A C 1
ATOM 785 O O . SER A 1 89 ? 10.464 -1.923 3.421 1.00 73.88 89 SER A O 1
ATOM 787 N N . VAL A 1 90 ? 11.212 -0.347 1.999 1.00 72.75 90 VAL A N 1
ATOM 788 C CA . VAL A 1 90 ? 12.526 -0.137 2.625 1.00 72.75 90 VAL A CA 1
ATOM 789 C C . VAL A 1 90 ? 12.686 1.287 3.145 1.00 72.75 90 VAL A C 1
ATOM 791 O O . VAL A 1 90 ? 13.158 1.459 4.265 1.00 72.75 90 VAL A O 1
ATOM 794 N N . LEU A 1 91 ? 12.292 2.304 2.371 1.00 72.88 91 LEU A N 1
ATOM 795 C CA . LEU A 1 91 ? 12.373 3.712 2.777 1.00 72.88 91 LEU A CA 1
ATOM 796 C C . LEU A 1 91 ? 10.983 4.337 2.883 1.00 72.88 91 LEU A C 1
ATOM 798 O O . LEU A 1 91 ? 10.188 4.225 1.946 1.00 72.88 91 LEU A O 1
ATOM 802 N N . GLY A 1 92 ? 10.749 5.020 4.006 1.00 72.88 92 GLY A N 1
ATOM 803 C CA . GLY A 1 92 ? 9.608 5.899 4.253 1.00 72.88 92 GLY A CA 1
ATOM 804 C C . GLY A 1 92 ? 9.621 7.153 3.379 1.00 72.88 92 GLY A C 1
ATOM 805 O O . GLY A 1 92 ? 10.611 7.447 2.708 1.00 72.88 92 GLY A O 1
ATOM 806 N N . GLY A 1 93 ? 8.536 7.932 3.431 1.00 72.75 93 GLY A N 1
ATOM 807 C CA . GLY A 1 93 ? 8.446 9.214 2.713 1.00 72.75 93 GLY A CA 1
ATOM 808 C C . GLY A 1 93 ? 9.465 10.259 3.193 1.00 72.75 93 GLY A C 1
ATOM 809 O O . GLY A 1 93 ? 9.799 11.180 2.456 1.00 72.75 93 GLY A O 1
ATOM 810 N N . ASN A 1 94 ? 10.006 10.082 4.401 1.00 72.19 94 ASN A N 1
ATOM 811 C CA . ASN A 1 94 ? 11.067 10.897 5.001 1.00 72.19 94 ASN A CA 1
ATOM 812 C C . ASN A 1 94 ? 12.493 10.405 4.691 1.00 72.19 94 ASN A C 1
ATOM 814 O O . ASN A 1 94 ? 13.446 10.910 5.277 1.00 72.19 94 ASN A O 1
ATOM 818 N N . ASN A 1 95 ? 12.664 9.411 3.811 1.00 70.44 95 ASN A N 1
ATOM 819 C CA . ASN A 1 95 ? 13.953 8.758 3.531 1.00 70.44 95 ASN A CA 1
ATOM 820 C C . ASN A 1 95 ? 14.583 8.035 4.734 1.00 70.44 95 ASN A C 1
ATOM 822 O O . ASN A 1 95 ? 15.772 7.703 4.717 1.00 70.44 95 ASN A O 1
ATOM 826 N N . GLU A 1 96 ? 13.804 7.744 5.774 1.00 73.56 96 GLU A N 1
ATOM 827 C CA . GLU A 1 96 ? 14.245 6.872 6.854 1.00 73.56 96 GLU A CA 1
ATOM 828 C C . GLU A 1 96 ? 13.918 5.414 6.539 1.00 73.56 96 GLU A C 1
ATOM 830 O O . GLU A 1 96 ? 12.888 5.087 5.940 1.00 73.56 96 GLU A O 1
ATOM 835 N N . LEU A 1 97 ? 14.802 4.512 6.966 1.00 70.56 97 LEU A N 1
ATOM 836 C CA . LEU A 1 97 ? 14.575 3.078 6.819 1.00 70.56 97 LEU A CA 1
ATOM 837 C C . LEU A 1 97 ? 13.373 2.650 7.649 1.00 70.56 97 LEU A C 1
ATOM 839 O O . LEU A 1 97 ? 13.376 2.831 8.866 1.00 70.56 97 LEU A O 1
ATOM 843 N N . PHE A 1 98 ? 12.383 2.060 6.981 1.00 70.88 98 PHE A N 1
ATOM 844 C CA . PHE A 1 98 ? 11.093 1.687 7.569 1.00 70.88 98 PHE A CA 1
ATOM 845 C C . PHE A 1 98 ? 10.380 2.863 8.254 1.00 70.88 98 PHE A C 1
ATOM 847 O O . PHE A 1 98 ? 9.577 2.657 9.160 1.00 70.88 98 PHE A O 1
ATOM 854 N N . GLY A 1 99 ? 10.692 4.090 7.823 1.00 67.69 99 GLY A N 1
ATOM 855 C CA . GLY A 1 99 ? 10.019 5.299 8.273 1.00 67.69 99 GLY A CA 1
ATOM 856 C C . GLY A 1 99 ? 8.544 5.329 7.855 1.00 67.69 99 GLY A C 1
ATOM 857 O O . GLY A 1 99 ? 8.099 4.509 7.039 1.00 67.69 99 GLY A O 1
ATOM 858 N N . PRO A 1 100 ? 7.772 6.280 8.399 1.00 70.62 100 PRO A N 1
ATOM 859 C CA . PRO A 1 100 ? 6.350 6.400 8.117 1.00 70.62 100 PRO A CA 1
ATOM 860 C C . PRO A 1 100 ? 6.076 6.701 6.639 1.00 70.62 100 PRO A C 1
ATOM 862 O O . PRO A 1 100 ? 6.930 7.197 5.888 1.00 70.62 100 PRO A O 1
ATOM 865 N N . ARG A 1 101 ? 4.834 6.436 6.225 1.00 73.31 101 ARG A N 1
ATOM 866 C CA . ARG A 1 101 ? 4.307 7.019 4.992 1.00 73.31 101 ARG A CA 1
ATOM 867 C C . ARG A 1 101 ? 3.985 8.487 5.226 1.00 73.31 101 ARG A C 1
ATOM 869 O O . ARG A 1 101 ? 3.439 8.854 6.258 1.00 73.31 101 ARG A O 1
ATOM 876 N N . ILE A 1 102 ? 4.339 9.311 4.249 1.00 79.44 102 ILE A N 1
ATOM 877 C CA . ILE A 1 102 ? 4.074 10.746 4.262 1.00 79.44 102 ILE A CA 1
ATOM 878 C C . ILE A 1 102 ? 3.275 11.055 3.006 1.00 79.44 102 ILE A C 1
ATOM 880 O O . ILE A 1 102 ? 3.640 10.590 1.925 1.00 79.44 102 ILE A O 1
ATOM 884 N N . ASN A 1 103 ? 2.186 11.802 3.165 1.00 84.12 103 ASN A N 1
ATOM 885 C CA . ASN A 1 103 ? 1.406 12.308 2.044 1.00 84.12 103 ASN A CA 1
ATOM 886 C C . ASN A 1 103 ? 2.285 13.219 1.170 1.00 84.12 103 ASN A C 1
ATOM 888 O O . ASN A 1 103 ? 2.984 14.080 1.702 1.00 84.12 103 ASN A O 1
ATOM 892 N N . GLY A 1 104 ? 2.307 12.998 -0.145 1.00 84.25 104 GLY A N 1
ATOM 893 C CA . GLY A 1 104 ? 3.239 13.663 -1.063 1.00 84.25 104 GLY A CA 1
ATOM 894 C C . GLY A 1 104 ? 4.689 13.168 -0.955 1.00 84.25 104 GLY A C 1
ATOM 895 O O . GLY A 1 104 ? 5.594 13.742 -1.559 1.00 84.25 104 GLY A O 1
ATOM 896 N N . GLY A 1 105 ? 4.943 12.114 -0.174 1.00 82.50 105 GLY A N 1
ATOM 897 C CA . GLY A 1 105 ? 6.264 11.527 0.014 1.00 82.50 105 GLY A CA 1
ATOM 898 C C . GLY A 1 105 ? 6.574 10.417 -0.991 1.00 82.50 105 GLY A C 1
ATOM 899 O O . GLY A 1 105 ? 5.695 9.668 -1.427 1.00 82.50 105 GLY A O 1
ATOM 900 N N . ILE A 1 106 ? 7.863 10.249 -1.298 1.00 83.38 106 ILE A N 1
ATOM 901 C CA . ILE A 1 106 ? 8.353 9.144 -2.128 1.00 83.38 106 ILE A CA 1
ATOM 902 C C . ILE A 1 106 ? 8.881 8.043 -1.211 1.00 83.38 106 ILE A C 1
ATOM 904 O O . ILE A 1 106 ? 9.871 8.216 -0.501 1.00 83.38 106 ILE A O 1
ATOM 908 N N . ALA A 1 107 ? 8.232 6.889 -1.265 1.00 80.25 107 ALA A N 1
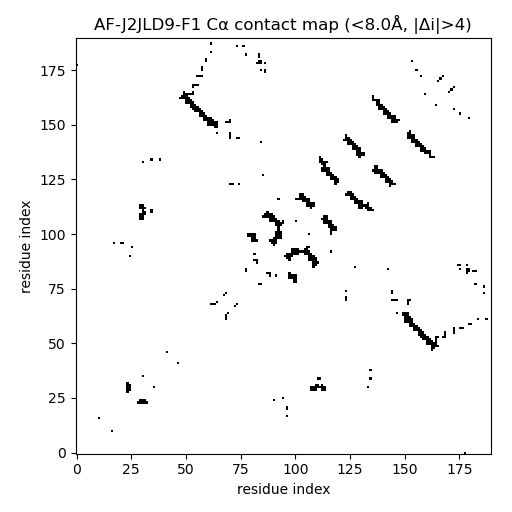ATOM 909 C CA . ALA A 1 107 ? 8.649 5.646 -0.637 1.00 80.25 107 ALA A CA 1
ATOM 910 C C . ALA A 1 107 ? 9.541 4.818 -1.573 1.00 80.25 107 ALA A C 1
ATOM 912 O O . ALA A 1 107 ? 9.657 5.105 -2.764 1.00 80.25 107 ALA A O 1
ATOM 913 N N . THR A 1 108 ? 10.161 3.760 -1.048 1.00 78.94 108 THR A N 1
ATOM 914 C CA . THR A 1 108 ? 10.850 2.762 -1.880 1.00 78.94 108 THR A CA 1
ATOM 915 C C . THR A 1 108 ? 10.325 1.359 -1.618 1.00 78.94 108 THR A C 1
ATOM 917 O O . THR A 1 108 ? 10.567 0.808 -0.545 1.00 78.94 108 THR A O 1
ATOM 920 N N . ALA A 1 109 ? 9.686 0.753 -2.620 1.00 76.81 109 ALA A N 1
ATOM 921 C CA . ALA A 1 109 ? 9.456 -0.686 -2.671 1.00 76.81 109 ALA A CA 1
ATOM 922 C C . ALA A 1 109 ? 10.800 -1.372 -2.944 1.00 76.81 109 ALA A C 1
ATOM 924 O O . ALA A 1 109 ? 11.377 -1.184 -4.011 1.00 76.81 109 ALA A O 1
ATOM 925 N N . GLY A 1 110 ? 11.325 -2.165 -2.009 1.00 66.00 110 GLY A N 1
ATOM 926 C CA . GLY A 1 110 ? 12.682 -2.716 -2.093 1.00 66.00 110 GLY A CA 1
ATOM 927 C C . GLY A 1 110 ? 12.968 -3.441 -3.408 1.00 66.00 110 GLY A C 1
ATOM 928 O O . GLY A 1 110 ? 13.992 -3.193 -4.039 1.00 66.00 110 GLY A O 1
ATOM 929 N N . GLY A 1 111 ? 12.034 -4.281 -3.863 1.00 65.88 111 GLY A N 1
ATOM 930 C CA . GLY A 1 111 ? 12.140 -4.957 -5.160 1.00 65.88 111 GLY A CA 1
ATOM 931 C C . GLY A 1 111 ? 11.614 -4.144 -6.349 1.00 65.88 111 GLY A C 1
ATOM 932 O O . GLY A 1 111 ? 12.041 -4.374 -7.473 1.00 65.88 111 GLY A O 1
ATOM 933 N N . GLY A 1 112 ? 10.688 -3.214 -6.114 1.00 73.19 112 GLY A N 1
ATOM 934 C CA . GLY A 1 112 ? 9.953 -2.528 -7.177 1.00 73.19 112 GLY A CA 1
ATOM 935 C C . GLY A 1 112 ? 10.601 -1.225 -7.626 1.00 73.19 112 GLY A C 1
ATOM 936 O O . GLY A 1 112 ? 10.780 -1.002 -8.819 1.00 73.19 112 GLY A O 1
ATOM 937 N N . GLY A 1 113 ? 11.013 -0.378 -6.685 1.00 81.19 113 GLY A N 1
ATOM 938 C CA . GLY A 1 113 ? 11.542 0.952 -6.957 1.00 81.19 113 GLY A CA 1
ATOM 939 C C . GLY A 1 113 ? 10.838 2.079 -6.205 1.00 81.19 113 GLY A C 1
ATOM 940 O O . GLY A 1 113 ? 10.178 1.824 -5.193 1.00 81.19 113 GLY A O 1
ATOM 941 N N . PRO A 1 114 ? 10.981 3.330 -6.672 1.00 85.81 114 PRO A N 1
ATOM 942 C CA . PRO A 1 114 ? 10.309 4.476 -6.074 1.00 85.81 114 PRO A CA 1
ATOM 943 C C . PRO A 1 114 ? 8.787 4.400 -6.248 1.00 85.81 114 PRO A C 1
ATOM 945 O O . PRO A 1 114 ? 8.283 4.032 -7.308 1.00 85.81 114 PRO A O 1
ATOM 948 N N . VAL A 1 115 ? 8.060 4.773 -5.197 1.00 86.62 115 VAL A N 1
ATOM 949 C CA . VAL A 1 115 ? 6.592 4.819 -5.182 1.00 86.62 115 VAL A CA 1
ATOM 950 C C . VAL A 1 115 ? 6.149 6.135 -4.557 1.00 86.62 115 VAL A C 1
ATOM 952 O O . VAL A 1 115 ? 6.486 6.410 -3.403 1.00 86.62 115 VAL A O 1
ATOM 955 N N . PHE A 1 116 ? 5.390 6.933 -5.299 1.00 89.50 116 PHE A N 1
ATOM 956 C CA . PHE A 1 116 ? 4.763 8.150 -4.795 1.00 89.50 116 PHE A CA 1
ATOM 957 C C . PHE A 1 116 ? 3.506 7.817 -3.994 1.00 89.50 116 PHE A C 1
ATOM 959 O O . PHE A 1 116 ? 2.832 6.826 -4.279 1.00 89.50 116 PHE A O 1
ATOM 966 N N . THR A 1 117 ? 3.217 8.630 -2.983 1.00 87.88 117 THR A N 1
ATOM 967 C CA . THR A 1 117 ? 2.098 8.428 -2.063 1.00 87.88 117 THR A CA 1
ATOM 968 C C . THR A 1 117 ? 1.186 9.629 -2.051 1.00 87.88 117 THR A C 1
ATOM 970 O O . THR A 1 117 ? 1.649 10.731 -1.765 1.00 87.88 117 THR A O 1
ATOM 973 N N . GLU A 1 118 ? -0.107 9.382 -2.185 1.00 90.44 118 GLU A N 1
ATOM 974 C CA . GLU A 1 118 ? -1.141 10.373 -1.910 1.00 90.44 118 GLU A CA 1
ATOM 975 C C . GLU A 1 118 ? -2.122 9.807 -0.893 1.00 90.44 118 GLU A C 1
ATOM 977 O O . GLU A 1 118 ? -2.562 8.663 -1.015 1.00 90.44 118 GLU A O 1
ATOM 982 N N . ASN A 1 119 ? -2.452 10.611 0.108 1.00 88.81 119 ASN A N 1
ATOM 983 C CA . ASN A 1 119 ? -3.446 10.298 1.120 1.00 88.81 119 ASN A CA 1
ATOM 984 C C . ASN A 1 119 ? -4.581 11.311 1.009 1.00 88.81 119 ASN A C 1
ATOM 986 O O . ASN A 1 119 ? -4.339 12.519 0.979 1.00 88.81 119 ASN A O 1
ATOM 990 N N . ASP A 1 120 ? -5.803 10.807 1.013 1.00 90.88 120 ASP A N 1
ATOM 991 C CA . ASP A 1 120 ? -7.024 11.584 1.150 1.00 90.88 120 ASP A CA 1
ATOM 992 C C . ASP A 1 120 ? -7.724 11.094 2.416 1.00 90.88 120 ASP A C 1
ATOM 994 O O . ASP A 1 120 ? -8.412 10.067 2.436 1.00 90.88 120 ASP A O 1
ATOM 998 N N . ASP A 1 121 ? -7.466 11.823 3.499 1.00 88.50 121 ASP A N 1
ATOM 999 C CA . ASP A 1 121 ? -7.947 11.496 4.835 1.00 88.50 121 ASP A CA 1
ATOM 1000 C C . ASP A 1 121 ? -9.458 11.734 4.981 1.00 88.50 121 ASP A C 1
ATOM 1002 O O . ASP A 1 121 ? -10.077 11.133 5.859 1.00 88.50 121 ASP A O 1
ATOM 1006 N N . GLU A 1 122 ? -10.063 12.562 4.120 1.00 89.25 122 GLU A N 1
ATOM 1007 C CA . GLU A 1 122 ? -11.510 12.805 4.111 1.00 89.25 122 GLU A CA 1
ATOM 1008 C C . GLU A 1 122 ? -12.258 11.588 3.562 1.00 89.25 122 GLU A C 1
ATOM 1010 O O . GLU A 1 122 ? -13.270 11.163 4.124 1.00 89.25 122 GLU A O 1
ATOM 1015 N N . ASN A 1 123 ? -11.724 10.986 2.496 1.00 92.56 123 ASN A N 1
ATOM 1016 C CA . ASN A 1 123 ? -12.309 9.806 1.860 1.00 92.56 123 ASN A CA 1
ATOM 1017 C C . ASN A 1 123 ? -11.707 8.478 2.349 1.00 92.56 123 ASN A C 1
ATOM 1019 O O . ASN A 1 123 ? -12.118 7.410 1.887 1.00 92.56 123 ASN A O 1
ATOM 1023 N N . PHE A 1 124 ? -10.746 8.525 3.278 1.00 94.88 124 PHE A N 1
ATOM 1024 C CA . PHE A 1 124 ? -9.988 7.368 3.773 1.00 94.88 124 PHE A CA 1
ATOM 1025 C C . PHE A 1 124 ? -9.373 6.547 2.635 1.00 94.88 124 PHE A C 1
ATOM 1027 O O . PHE A 1 124 ? -9.400 5.306 2.646 1.00 94.88 124 PHE A O 1
ATOM 1034 N N . THR A 1 125 ? -8.848 7.254 1.631 1.00 93.81 125 THR A N 1
ATOM 1035 C CA . THR A 1 125 ? -8.191 6.646 0.477 1.00 93.81 125 THR A CA 1
ATOM 1036 C C . THR A 1 125 ? -6.704 6.943 0.466 1.00 93.81 125 THR A C 1
ATOM 1038 O O . THR A 1 125 ? -6.241 7.992 0.902 1.00 93.81 125 THR A O 1
ATOM 1041 N N . LEU A 1 126 ? -5.943 5.983 -0.040 1.00 90.88 126 LEU A N 1
ATOM 1042 C CA . LEU A 1 126 ? -4.510 6.091 -0.226 1.00 90.88 126 LEU A CA 1
ATOM 1043 C C . LEU A 1 126 ? -4.157 5.581 -1.613 1.00 90.88 126 LEU A C 1
ATOM 1045 O O . LEU A 1 126 ? -4.612 4.511 -2.014 1.00 90.88 126 LEU A O 1
ATOM 1049 N N . ARG A 1 127 ? -3.328 6.324 -2.336 1.00 92.12 127 ARG A N 1
ATOM 1050 C CA . ARG A 1 127 ? -2.854 5.971 -3.671 1.00 92.12 127 ARG A CA 1
ATOM 1051 C C . ARG A 1 127 ? -1.341 5.824 -3.683 1.00 92.12 127 ARG A C 1
ATOM 1053 O O . ARG A 1 127 ? -0.609 6.602 -3.075 1.00 92.12 127 ARG A O 1
ATOM 1060 N N . ASN A 1 128 ? -0.894 4.789 -4.380 1.00 90.56 128 ASN A N 1
ATOM 1061 C CA . ASN A 1 128 ? 0.499 4.459 -4.613 1.00 90.56 128 ASN A CA 1
ATOM 1062 C C . ASN A 1 128 ? 0.771 4.448 -6.102 1.00 90.56 128 ASN A C 1
ATOM 1064 O O . ASN A 1 128 ? 0.287 3.546 -6.780 1.00 90.56 128 ASN A O 1
ATOM 1068 N N . THR A 1 129 ? 1.582 5.380 -6.585 1.00 91.44 129 THR A N 1
ATOM 1069 C CA . THR A 1 129 ? 1.944 5.445 -8.004 1.00 91.44 129 THR A CA 1
ATOM 1070 C C . THR A 1 129 ? 3.395 5.023 -8.177 1.00 91.44 129 THR A C 1
ATOM 1072 O O . THR A 1 129 ? 4.304 5.582 -7.557 1.00 91.44 129 THR A O 1
ATOM 1075 N N . ALA A 1 130 ? 3.621 4.000 -8.995 1.00 88.81 130 ALA A N 1
ATOM 1076 C CA . ALA A 1 130 ? 4.951 3.542 -9.367 1.00 88.81 130 ALA A CA 1
ATOM 1077 C C . ALA A 1 130 ? 5.622 4.593 -10.263 1.00 88.81 130 ALA A C 1
ATOM 1079 O O . ALA A 1 130 ? 5.212 4.799 -11.405 1.00 88.81 130 ALA A O 1
ATOM 1080 N N . MET A 1 131 ? 6.640 5.266 -9.723 1.00 86.81 131 MET A N 1
ATOM 1081 C CA . MET A 1 131 ? 7.318 6.380 -10.394 1.00 86.81 131 MET A CA 1
ATOM 1082 C C . MET A 1 131 ? 8.352 5.902 -11.415 1.00 86.81 131 MET A C 1
ATOM 1084 O O . MET A 1 131 ? 8.672 4.711 -11.476 1.00 86.81 131 MET A O 1
ATOM 1088 N N . GLU A 1 132 ? 8.930 6.864 -12.142 1.00 83.50 132 GLU A N 1
ATOM 1089 C CA . GLU A 1 132 ? 10.062 6.627 -13.032 1.00 83.50 132 GLU A CA 1
ATOM 1090 C C . GLU A 1 132 ? 11.141 5.781 -12.356 1.00 83.50 132 GLU A C 1
ATOM 1092 O O . GLU A 1 132 ? 11.601 6.039 -11.236 1.00 83.50 132 GLU A O 1
ATOM 1097 N N . GLY A 1 133 ? 11.534 4.728 -13.062 1.00 76.00 133 GLY A N 1
ATOM 1098 C CA . GLY A 1 133 ? 12.553 3.810 -12.614 1.00 76.00 133 GLY A CA 1
ATOM 1099 C C . GLY A 1 133 ? 12.026 2.655 -11.778 1.00 76.00 133 GLY A C 1
ATOM 1100 O O . GLY A 1 133 ? 12.853 1.803 -11.472 1.00 76.00 133 GLY A O 1
ATOM 1101 N N . HIS A 1 134 ? 10.731 2.576 -11.446 1.00 82.75 134 HIS A N 1
ATOM 1102 C CA . HIS A 1 134 ? 10.084 1.391 -10.870 1.00 82.75 134 HIS A CA 1
ATOM 1103 C C . HIS A 1 134 ? 9.901 0.284 -11.933 1.00 82.75 134 HIS A C 1
ATOM 1105 O O . HIS A 1 134 ? 9.630 0.570 -13.091 1.00 82.75 134 HIS A O 1
ATOM 1111 N N . ILE A 1 135 ? 10.015 -1.002 -11.576 1.00 76.94 135 ILE A N 1
ATOM 1112 C CA . ILE A 1 135 ? 9.868 -2.116 -12.549 1.00 76.94 135 ILE A CA 1
ATOM 1113 C C . ILE A 1 135 ? 8.463 -2.192 -13.174 1.00 76.94 135 ILE A C 1
ATOM 1115 O O . ILE A 1 135 ? 8.293 -2.649 -14.299 1.00 76.94 135 ILE A O 1
ATOM 1119 N N . PHE A 1 136 ? 7.470 -1.712 -12.431 1.00 78.81 136 PHE A N 1
ATOM 1120 C CA . PHE A 1 136 ? 6.084 -1.539 -12.864 1.00 78.81 136 PHE A CA 1
ATOM 1121 C C . PHE A 1 136 ? 5.720 -0.054 -12.983 1.00 78.81 136 PHE A C 1
ATOM 1123 O O . PHE A 1 136 ? 4.648 0.345 -12.537 1.00 78.81 136 PHE A O 1
ATOM 1130 N N . GLU A 1 137 ? 6.628 0.780 -13.489 1.00 83.88 137 GLU A N 1
ATOM 1131 C CA . GLU A 1 137 ? 6.367 2.198 -13.772 1.00 83.88 137 GLU A CA 1
ATOM 1132 C C . GLU A 1 137 ? 5.019 2.401 -14.487 1.00 83.88 137 GLU A C 1
ATOM 1134 O O . GLU A 1 137 ? 4.630 1.585 -15.328 1.00 83.88 137 GLU A O 1
ATOM 1139 N N . GLY A 1 138 ? 4.269 3.433 -14.086 1.00 82.31 138 GLY A N 1
ATOM 1140 C CA . GLY A 1 138 ? 2.918 3.714 -14.592 1.00 82.31 138 GLY A CA 1
ATOM 1141 C C . GLY A 1 138 ? 1.802 2.848 -13.987 1.00 82.31 138 GLY A C 1
ATOM 1142 O O . GLY A 1 138 ? 0.635 3.027 -14.322 1.00 82.31 138 GLY A O 1
ATOM 1143 N N . GLY A 1 139 ? 2.138 1.909 -13.099 1.00 88.50 139 GLY A N 1
ATOM 1144 C CA . GLY A 1 139 ? 1.164 1.183 -12.287 1.00 88.50 139 GLY A CA 1
ATOM 1145 C C . GLY A 1 139 ? 0.728 1.976 -11.055 1.00 88.50 139 GLY A C 1
ATOM 1146 O O . GLY A 1 139 ? 1.526 2.670 -10.424 1.00 88.50 139 GLY A O 1
ATOM 1147 N N . GLU A 1 140 ? -0.529 1.811 -10.668 1.00 91.56 140 GLU A N 1
ATOM 1148 C CA . GLU A 1 140 ? -1.130 2.406 -9.483 1.00 91.56 140 GLU A CA 1
ATOM 1149 C C . GLU A 1 140 ? -1.750 1.341 -8.583 1.00 91.56 140 GLU A C 1
ATOM 1151 O O . GLU A 1 140 ? -2.314 0.351 -9.052 1.00 91.56 140 GLU A O 1
ATOM 1156 N N . VAL A 1 141 ? -1.677 1.565 -7.272 1.00 92.06 141 VAL A N 1
ATOM 1157 C CA . VAL A 1 141 ? -2.447 0.813 -6.281 1.00 92.06 141 VAL A CA 1
ATOM 1158 C C . VAL A 1 141 ? -3.155 1.776 -5.341 1.00 92.06 141 VAL A C 1
ATOM 1160 O O . VAL A 1 141 ? -2.520 2.496 -4.573 1.00 92.06 141 VAL A O 1
ATOM 1163 N N . SER A 1 142 ? -4.481 1.760 -5.386 1.00 93.38 142 SER A N 1
ATOM 1164 C CA . SER A 1 142 ? -5.373 2.476 -4.484 1.00 93.38 142 SER A CA 1
ATOM 1165 C C . SER A 1 142 ? -5.824 1.559 -3.348 1.00 93.38 142 SER A C 1
ATOM 1167 O O . SER A 1 142 ? -6.059 0.368 -3.544 1.00 93.38 142 SER A O 1
ATOM 1169 N N . SER A 1 143 ? -5.938 2.100 -2.142 1.00 94.06 143 SER A N 1
ATOM 1170 C CA . SER A 1 143 ? -6.565 1.459 -0.992 1.00 94.06 143 SER A CA 1
ATOM 1171 C C . SER A 1 143 ? -7.629 2.381 -0.413 1.00 94.06 143 SER A C 1
ATOM 1173 O O . SER A 1 143 ? -7.380 3.573 -0.264 1.00 94.06 143 SER A O 1
ATOM 1175 N N . ARG A 1 144 ? -8.797 1.843 -0.064 1.00 96.06 144 ARG A N 1
ATOM 1176 C CA . ARG A 1 144 ? -9.896 2.576 0.574 1.00 96.06 144 ARG A CA 1
ATOM 1177 C C . ARG A 1 144 ? -10.394 1.816 1.789 1.00 96.06 144 ARG A C 1
ATOM 1179 O O . ARG A 1 144 ? -10.661 0.617 1.697 1.00 96.06 144 ARG A O 1
ATOM 1186 N N . VAL A 1 145 ? -10.583 2.520 2.899 1.00 97.25 145 VAL A N 1
ATOM 1187 C CA . VAL A 1 145 ? -11.277 1.975 4.070 1.00 97.25 145 VAL A CA 1
ATOM 1188 C C . VAL A 1 145 ? -12.695 2.524 4.100 1.00 97.25 145 VAL A C 1
ATOM 1190 O O . VAL A 1 145 ? -12.894 3.730 4.028 1.00 97.25 145 VAL A O 1
ATOM 1193 N N . TYR A 1 146 ? -13.696 1.655 4.201 1.00 98.00 146 TYR A N 1
ATOM 1194 C CA . TYR A 1 146 ? -15.097 2.078 4.206 1.00 98.00 146 TYR A CA 1
ATOM 1195 C C . TYR A 1 146 ? -15.944 1.230 5.148 1.00 98.00 146 TYR A C 1
ATOM 1197 O O . TYR A 1 146 ? -15.542 0.147 5.575 1.00 98.00 146 TYR A O 1
ATOM 1205 N N . LYS A 1 147 ? -17.118 1.758 5.501 1.00 97.62 147 LYS A N 1
ATOM 1206 C CA . LYS A 1 147 ? -18.128 1.062 6.296 1.00 97.62 147 LYS A CA 1
ATOM 1207 C C . LYS A 1 147 ? -19.284 0.660 5.393 1.00 97.62 147 LYS A C 1
ATOM 1209 O O . LYS A 1 147 ? -19.814 1.498 4.672 1.00 97.62 147 LYS A O 1
ATOM 1214 N N . GLU A 1 148 ? -19.728 -0.580 5.514 1.00 97.62 148 GLU A N 1
ATOM 1215 C CA . GLU A 1 148 ? -20.934 -1.086 4.863 1.00 97.62 148 GLU A CA 1
ATOM 1216 C C . GLU A 1 148 ? -21.581 -2.136 5.775 1.00 97.62 148 GLU A C 1
ATOM 1218 O O . GLU A 1 148 ? -20.874 -2.909 6.411 1.00 97.62 148 GLU A O 1
ATOM 1223 N N . ASN A 1 149 ? -22.912 -2.141 5.914 1.00 96.12 149 ASN A N 1
ATOM 1224 C CA . ASN A 1 149 ? -23.650 -3.147 6.703 1.00 96.12 149 ASN A CA 1
ATOM 1225 C C . ASN A 1 149 ? -23.082 -3.412 8.116 1.00 96.12 149 ASN A C 1
ATOM 1227 O O . ASN A 1 149 ? -22.935 -4.551 8.545 1.00 96.12 149 ASN A O 1
ATOM 1231 N N . ASN A 1 150 ? -22.751 -2.337 8.841 1.00 96.12 150 ASN A N 1
ATOM 1232 C CA . ASN A 1 150 ? -22.144 -2.378 10.179 1.00 96.12 150 ASN A CA 1
ATOM 1233 C C . ASN A 1 150 ? -20.774 -3.081 10.273 1.00 96.12 150 ASN A C 1
ATOM 1235 O O . ASN A 1 150 ? -20.336 -3.438 11.363 1.00 96.12 150 ASN A O 1
ATOM 1239 N N . LYS A 1 151 ? -20.064 -3.207 9.153 1.00 98.00 151 LYS A N 1
ATOM 1240 C CA . LYS A 1 151 ? -18.714 -3.763 9.067 1.00 98.00 151 LYS A CA 1
ATOM 1241 C C . LYS A 1 151 ? -17.756 -2.758 8.448 1.00 98.00 151 LYS A C 1
ATOM 1243 O O . LYS A 1 151 ? -18.167 -1.883 7.685 1.00 98.00 151 LYS A O 1
ATOM 1248 N N . VAL A 1 152 ? -16.481 -2.869 8.801 1.00 98.00 152 VAL A N 1
ATOM 1249 C CA . VAL A 1 152 ? -15.385 -2.100 8.202 1.00 98.00 152 VAL A CA 1
ATOM 1250 C C . VAL A 1 152 ? -14.682 -2.974 7.170 1.00 98.00 152 VAL A C 1
ATOM 1252 O O . VAL A 1 152 ? -14.376 -4.135 7.439 1.00 98.00 152 VAL A O 1
ATOM 1255 N N . TYR A 1 153 ? -14.399 -2.406 6.004 1.00 98.12 153 TYR A N 1
ATOM 1256 C CA . TYR A 1 153 ? -13.754 -3.080 4.885 1.00 98.12 153 TYR A CA 1
ATOM 1257 C C . TYR A 1 153 ? -12.516 -2.323 4.420 1.00 98.12 153 TYR A C 1
ATOM 1259 O O . TYR A 1 153 ? -12.481 -1.093 4.429 1.00 98.12 153 TYR A O 1
ATOM 1267 N N . LEU A 1 154 ? -11.530 -3.085 3.959 1.00 97.06 154 LEU A N 1
ATOM 1268 C CA . LEU A 1 154 ? -10.398 -2.625 3.171 1.00 97.06 154 LEU A CA 1
ATOM 1269 C C . LEU A 1 154 ? -10.607 -3.051 1.721 1.00 97.06 154 LEU A C 1
ATOM 1271 O O . LEU A 1 154 ? -10.656 -4.243 1.420 1.00 97.06 154 LEU A O 1
ATOM 1275 N N . GLU A 1 155 ? -10.694 -2.088 0.818 1.00 96.75 155 GLU A N 1
ATOM 1276 C CA . GLU A 1 155 ? -10.626 -2.314 -0.621 1.00 96.75 155 GLU A CA 1
ATOM 1277 C C . GLU A 1 155 ? -9.238 -1.935 -1.125 1.00 96.75 155 GLU A C 1
ATOM 1279 O O . GLU A 1 155 ? -8.720 -0.883 -0.769 1.00 96.75 155 GLU A O 1
ATOM 1284 N N . VAL A 1 156 ? -8.642 -2.796 -1.948 1.00 95.12 156 VAL A N 1
ATOM 1285 C CA . VAL A 1 156 ? -7.381 -2.539 -2.646 1.00 95.12 156 VAL A CA 1
ATOM 1286 C C . VAL A 1 156 ? -7.605 -2.769 -4.132 1.00 95.12 156 VAL A C 1
ATOM 1288 O O . VAL A 1 156 ? -8.078 -3.833 -4.541 1.00 95.12 156 VAL A O 1
ATOM 1291 N N . ILE A 1 157 ? -7.266 -1.770 -4.933 1.00 94.69 157 ILE A N 1
ATOM 1292 C CA . ILE A 1 157 ? -7.402 -1.772 -6.384 1.00 94.69 157 ILE A CA 1
ATOM 1293 C C . ILE A 1 157 ? -6.026 -1.519 -6.978 1.00 94.69 157 ILE A C 1
ATOM 1295 O O . ILE A 1 157 ? -5.425 -0.492 -6.686 1.00 94.69 157 ILE A O 1
ATOM 1299 N N . GLY A 1 158 ? -5.535 -2.433 -7.807 1.00 92.19 158 GLY A N 1
ATOM 1300 C CA . GLY A 1 158 ? -4.347 -2.196 -8.621 1.00 92.19 158 GLY A CA 1
ATOM 1301 C C . GLY A 1 158 ? -4.709 -2.066 -10.090 1.00 92.19 158 GLY A C 1
ATOM 1302 O O . GLY A 1 158 ? -5.541 -2.831 -10.580 1.00 92.19 158 GLY A O 1
ATOM 1303 N N . SER A 1 159 ? -4.080 -1.124 -10.784 1.00 92.38 159 SER A N 1
ATOM 1304 C CA . SER A 1 159 ? -4.306 -0.865 -12.206 1.00 92.38 159 SER A CA 1
ATOM 1305 C C . SER A 1 159 ? -3.077 -0.278 -12.890 1.00 92.38 159 SER A C 1
ATOM 1307 O O . SER A 1 159 ? -2.235 0.323 -12.235 1.00 92.38 159 SER A O 1
ATOM 1309 N N . GLY A 1 160 ? -2.985 -0.396 -14.210 1.00 88.25 160 GLY A N 1
ATOM 1310 C CA . GLY A 1 160 ? -1.955 0.281 -14.997 1.00 88.25 160 GLY A CA 1
ATOM 1311 C C . GLY A 1 160 ? -1.925 -0.192 -16.443 1.00 88.25 160 GLY A C 1
ATOM 1312 O O . GLY A 1 160 ? -2.601 -1.155 -16.804 1.00 88.25 160 GLY A O 1
ATOM 1313 N N . GLU A 1 161 ? -1.106 0.465 -17.258 1.00 82.38 161 GLU A N 1
ATOM 1314 C CA . GLU A 1 161 ? -0.984 0.205 -18.703 1.00 82.38 161 GLU A CA 1
ATOM 1315 C C . GLU A 1 161 ? 0.460 -0.128 -19.109 1.00 82.38 161 GLU A C 1
ATOM 1317 O O . GLU A 1 161 ? 0.957 0.312 -20.140 1.00 82.38 161 GLU A O 1
ATOM 1322 N N . ASN A 1 162 ? 1.164 -0.881 -18.263 1.00 74.75 162 ASN A N 1
ATOM 1323 C CA . ASN A 1 162 ? 2.571 -1.214 -18.453 1.00 74.75 162 ASN A CA 1
ATOM 1324 C C . ASN A 1 162 ? 2.802 -2.680 -18.855 1.00 74.75 162 ASN A C 1
ATOM 1326 O O . ASN A 1 162 ? 1.891 -3.510 -18.924 1.00 74.75 162 ASN A O 1
ATOM 1330 N N . ASN A 1 163 ? 4.071 -3.002 -19.112 1.00 69.56 163 ASN A N 1
ATOM 1331 C CA . ASN A 1 163 ? 4.520 -4.371 -19.341 1.00 69.56 163 ASN A CA 1
ATOM 1332 C C . ASN A 1 163 ? 4.221 -5.271 -18.132 1.00 69.56 163 ASN A C 1
ATOM 1334 O O . ASN A 1 163 ? 4.197 -4.822 -16.987 1.00 69.56 163 ASN A O 1
ATOM 1338 N N . PHE A 1 164 ? 4.077 -6.571 -18.395 1.00 73.38 164 PHE A N 1
ATOM 1339 C CA . PHE A 1 164 ? 3.796 -7.607 -17.401 1.00 73.38 164 PHE A CA 1
ATOM 1340 C C . PHE A 1 164 ? 2.399 -7.545 -16.764 1.00 73.38 164 PHE A C 1
ATOM 1342 O O . PHE A 1 164 ? 2.237 -7.941 -15.607 1.00 73.38 164 PHE A O 1
ATOM 1349 N N . ALA A 1 165 ? 1.370 -7.163 -17.529 1.00 80.31 165 ALA A N 1
ATOM 1350 C CA . ALA A 1 165 ? -0.030 -7.161 -17.088 1.00 80.31 165 ALA A CA 1
ATOM 1351 C C . ALA A 1 165 ? -0.430 -8.429 -16.304 1.00 80.31 165 ALA A C 1
ATOM 1353 O O . ALA A 1 165 ? -0.942 -8.350 -15.190 1.00 80.31 165 ALA A O 1
ATOM 1354 N N . TRP A 1 166 ? -0.111 -9.615 -16.838 1.00 81.19 166 TRP A N 1
ATOM 1355 C CA . TRP A 1 166 ? -0.386 -10.896 -16.170 1.00 81.19 166 TRP A CA 1
ATOM 1356 C C . TRP A 1 166 ? 0.381 -11.074 -14.853 1.00 81.19 166 TRP A C 1
ATOM 1358 O O . TRP A 1 166 ? -0.169 -11.605 -13.892 1.00 81.19 166 TRP A O 1
ATOM 1368 N N . VAL A 1 167 ? 1.634 -10.611 -14.766 1.00 79.50 167 VAL A N 1
ATOM 1369 C CA . VAL A 1 167 ? 2.403 -10.686 -13.512 1.00 79.50 167 VAL A CA 1
ATOM 1370 C C . VAL A 1 167 ? 1.765 -9.782 -12.460 1.00 79.50 167 VAL A C 1
ATOM 1372 O O . VAL A 1 167 ? 1.624 -10.203 -11.314 1.00 79.50 167 VAL A O 1
ATOM 1375 N N . ASN A 1 168 ? 1.315 -8.581 -12.832 1.00 79.50 168 ASN A N 1
ATOM 1376 C CA . ASN A 1 168 ? 0.591 -7.698 -11.918 1.00 79.50 168 ASN A CA 1
ATOM 1377 C C . ASN A 1 168 ? -0.742 -8.315 -11.456 1.00 79.50 168 ASN A C 1
ATOM 1379 O O . ASN A 1 168 ? -1.032 -8.337 -10.259 1.00 79.50 168 ASN A O 1
ATOM 1383 N N . GLU A 1 169 ? -1.525 -8.886 -12.370 1.00 83.25 169 GLU A N 1
ATOM 1384 C CA . GLU A 1 169 ? -2.823 -9.502 -12.053 1.00 83.25 169 GLU A CA 1
ATOM 1385 C C . GLU A 1 169 ? -2.718 -10.770 -11.202 1.00 83.25 169 GLU A C 1
ATOM 1387 O O . GLU A 1 169 ? -3.617 -11.047 -10.406 1.00 83.25 169 GLU A O 1
ATOM 1392 N N . VAL A 1 170 ? -1.642 -11.545 -11.357 1.00 84.56 170 VAL A N 1
ATOM 1393 C CA . VAL A 1 170 ? -1.447 -12.802 -10.624 1.00 84.56 170 VAL A CA 1
ATOM 1394 C C . VAL A 1 170 ? -0.573 -12.585 -9.396 1.00 84.56 170 VAL A C 1
ATOM 1396 O O . VAL A 1 170 ? -1.026 -12.762 -8.265 1.00 84.56 170 VAL A O 1
ATOM 1399 N N . VAL A 1 171 ? 0.684 -12.193 -9.602 1.00 81.94 171 VAL A N 1
ATOM 1400 C CA . VAL A 1 171 ? 1.678 -12.059 -8.531 1.00 81.94 171 VAL A CA 1
ATOM 1401 C C . VAL A 1 171 ? 1.416 -10.798 -7.719 1.00 81.94 171 VAL A C 1
ATOM 1403 O O . VAL A 1 171 ? 1.393 -10.868 -6.491 1.00 81.94 171 VAL A O 1
ATOM 1406 N N . GLY A 1 172 ? 1.158 -9.666 -8.382 1.00 82.25 172 GLY A N 1
ATOM 1407 C CA . GLY A 1 172 ? 0.799 -8.416 -7.710 1.00 82.25 172 GLY A CA 1
ATOM 1408 C C . GLY A 1 172 ? -0.426 -8.608 -6.817 1.00 82.25 172 GLY A C 1
ATOM 1409 O O . GLY A 1 172 ? -0.344 -8.405 -5.606 1.00 82.25 172 GLY A O 1
ATOM 1410 N N . LYS A 1 173 ? -1.523 -9.136 -7.372 1.00 87.50 173 LYS A N 1
ATOM 1411 C CA . LYS A 1 173 ? -2.732 -9.463 -6.599 1.00 87.50 173 LYS A CA 1
ATOM 1412 C C . LYS A 1 173 ? -2.440 -10.357 -5.390 1.00 87.50 173 LYS A C 1
ATOM 1414 O O . LYS A 1 173 ? -2.913 -10.063 -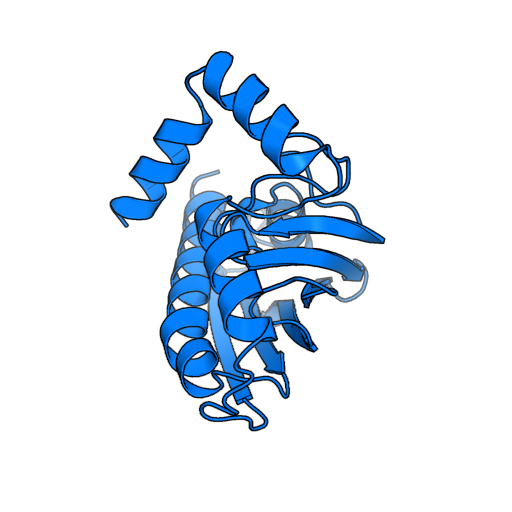4.296 1.00 87.50 173 LYS A O 1
ATOM 1419 N N . GLN A 1 174 ? -1.658 -11.428 -5.543 1.00 87.19 174 GLN A N 1
ATOM 1420 C CA . GLN A 1 174 ? -1.309 -12.308 -4.418 1.00 87.19 174 GLN A CA 1
ATOM 1421 C C . GLN A 1 174 ? -0.490 -11.597 -3.332 1.00 87.19 174 GLN A C 1
ATOM 1423 O O . GLN A 1 174 ? -0.745 -11.806 -2.143 1.00 87.19 174 GLN A O 1
ATOM 1428 N N . LEU A 1 175 ? 0.464 -10.742 -3.717 1.00 85.62 175 LEU A N 1
ATOM 1429 C CA . LEU A 1 175 ? 1.243 -9.941 -2.770 1.00 85.62 175 LEU A CA 1
ATOM 1430 C C . LEU A 1 175 ? 0.333 -9.004 -1.971 1.00 85.62 175 LEU A C 1
ATOM 1432 O O . LEU A 1 175 ? 0.414 -8.980 -0.743 1.00 85.62 175 LEU A O 1
ATOM 1436 N N . PHE A 1 176 ? -0.572 -8.291 -2.644 1.00 88.94 176 PHE A N 1
ATOM 1437 C CA . PHE A 1 176 ? -1.490 -7.365 -1.983 1.00 88.94 176 PHE A CA 1
ATOM 1438 C C . PHE A 1 176 ? -2.566 -8.066 -1.147 1.00 88.94 176 PHE A C 1
ATOM 1440 O O . PHE A 1 176 ? -2.927 -7.547 -0.095 1.00 88.94 176 PHE A O 1
ATOM 1447 N N . ILE A 1 177 ? -3.011 -9.272 -1.522 1.00 90.38 177 ILE A N 1
ATOM 1448 C CA . ILE A 1 177 ? -3.845 -10.110 -0.642 1.00 90.38 177 ILE A CA 1
ATOM 1449 C C . ILE A 1 177 ? -3.089 -10.407 0.656 1.00 90.38 177 ILE A C 1
ATOM 1451 O O . ILE A 1 177 ? -3.632 -10.206 1.740 1.00 90.38 177 ILE A O 1
ATOM 1455 N N . GLY A 1 178 ? -1.828 -10.840 0.554 1.00 88.62 178 GLY A N 1
ATOM 1456 C CA . GLY A 1 178 ? -1.003 -11.147 1.720 1.00 88.62 178 GLY A CA 1
ATOM 1457 C C . GLY A 1 178 ? -0.741 -9.934 2.617 1.00 88.62 178 GLY A C 1
ATOM 1458 O O . GLY A 1 178 ? -0.719 -10.077 3.838 1.00 88.62 178 GLY A O 1
ATOM 1459 N N . LEU A 1 179 ? -0.571 -8.747 2.028 1.00 87.75 179 LEU A N 1
ATOM 1460 C CA . LEU A 1 179 ? -0.433 -7.491 2.768 1.00 87.75 179 LEU A CA 1
ATOM 1461 C C . LEU A 1 179 ? -1.725 -7.084 3.474 1.00 87.75 179 LEU A C 1
ATOM 1463 O O . LEU A 1 179 ? -1.683 -6.747 4.654 1.00 87.75 179 LEU A O 1
ATOM 1467 N N . ALA A 1 180 ? -2.862 -7.162 2.781 1.00 91.06 180 ALA A N 1
ATOM 1468 C CA . ALA A 1 180 ? -4.162 -6.858 3.363 1.00 91.06 180 ALA A CA 1
ATOM 1469 C C . ALA A 1 180 ? -4.474 -7.805 4.533 1.00 91.06 180 ALA A C 1
ATOM 1471 O O . ALA A 1 180 ? -4.864 -7.353 5.608 1.00 91.06 180 ALA A O 1
ATOM 1472 N N . ASP A 1 181 ? -4.206 -9.105 4.368 1.00 91.44 181 ASP A N 1
ATOM 1473 C CA . ASP A 1 181 ? -4.345 -10.088 5.444 1.00 91.44 181 ASP A CA 1
ATOM 1474 C C . ASP A 1 181 ? -3.407 -9.778 6.615 1.00 91.44 181 ASP A C 1
ATOM 1476 O O . ASP A 1 181 ? -3.807 -9.881 7.774 1.00 91.44 181 ASP A O 1
ATOM 1480 N N . LEU A 1 182 ? -2.157 -9.392 6.350 1.00 88.88 182 LEU A N 1
ATOM 1481 C CA . LEU A 1 182 ? -1.218 -9.005 7.401 1.00 88.88 182 LEU A CA 1
ATOM 1482 C C . LEU A 1 182 ? -1.714 -7.775 8.173 1.00 88.88 182 LEU A C 1
ATOM 1484 O O . LEU A 1 182 ? -1.655 -7.780 9.402 1.00 88.88 182 LEU A O 1
ATOM 1488 N N . ALA A 1 183 ? -2.206 -6.753 7.473 1.00 89.94 183 ALA 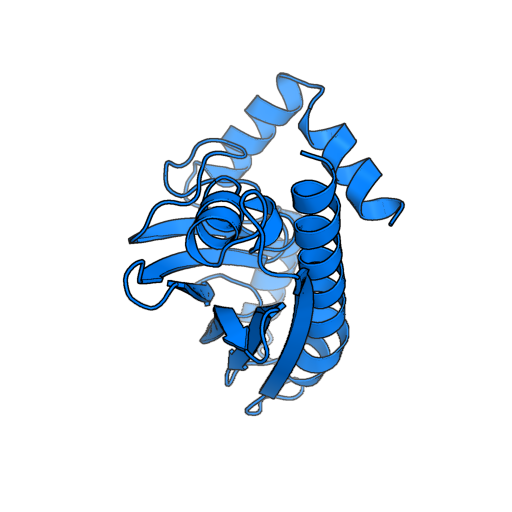A N 1
ATOM 1489 C CA . ALA A 1 183 ? -2.697 -5.522 8.077 1.00 89.94 183 ALA A CA 1
ATOM 1490 C C . ALA A 1 183 ? -3.910 -5.780 8.978 1.00 89.94 183 ALA A C 1
ATOM 1492 O O . ALA A 1 183 ? -3.881 -5.431 10.155 1.00 89.94 183 ALA A O 1
ATOM 1493 N N . VAL A 1 184 ? -4.930 -6.474 8.460 1.00 93.06 184 VAL A N 1
ATOM 1494 C CA . VAL A 1 184 ? -6.141 -6.825 9.221 1.00 93.06 184 VAL A CA 1
ATOM 1495 C C . VAL A 1 184 ? -5.792 -7.669 10.447 1.00 93.06 184 VAL A C 1
ATOM 1497 O O . VAL A 1 184 ? -6.207 -7.359 11.561 1.00 93.06 184 VAL A O 1
ATOM 1500 N N . ASN A 1 185 ? -4.969 -8.707 10.276 1.00 91.81 185 ASN A N 1
ATOM 1501 C CA . ASN A 1 185 ? -4.588 -9.582 11.384 1.00 91.81 185 ASN A CA 1
ATOM 1502 C C . ASN A 1 185 ? -3.713 -8.898 12.439 1.00 91.81 185 ASN A C 1
ATOM 1504 O O . ASN A 1 185 ? -3.649 -9.389 13.564 1.00 91.81 185 ASN A O 1
ATOM 1508 N N . THR A 1 186 ? -2.974 -7.851 12.072 1.00 89.75 186 THR A N 1
ATOM 1509 C CA . THR A 1 186 ? -2.148 -7.094 13.022 1.00 89.75 186 THR A CA 1
ATOM 1510 C C . THR A 1 186 ? -3.016 -6.112 13.792 1.00 89.75 186 THR A C 1
ATOM 1512 O O . THR A 1 186 ? -2.983 -6.138 15.015 1.00 89.75 186 THR A O 1
ATOM 1515 N N . PHE A 1 187 ? -3.874 -5.360 13.098 1.00 92.31 187 PHE A N 1
ATOM 1516 C CA . PHE A 1 187 ? -4.834 -4.453 13.724 1.00 92.31 187 PHE A CA 1
ATOM 1517 C C . PHE A 1 187 ? -5.746 -5.167 14.728 1.00 92.31 187 PHE A C 1
ATOM 1519 O O . PHE A 1 187 ? -5.913 -4.705 15.846 1.00 92.31 187 PHE A O 1
ATOM 1526 N N . ASN A 1 188 ? -6.276 -6.341 14.371 1.00 88.94 188 ASN A N 1
ATOM 1527 C CA . ASN A 1 188 ? -7.181 -7.098 15.244 1.00 88.94 188 ASN A CA 1
ATOM 1528 C C . ASN A 1 188 ? -6.496 -7.728 16.476 1.00 88.94 188 ASN A C 1
ATOM 1530 O O . ASN A 1 188 ? -7.174 -8.350 17.293 1.00 88.94 188 ASN A O 1
ATOM 1534 N N . LYS A 1 189 ? -5.165 -7.634 16.597 1.00 88.56 189 LYS A N 1
ATOM 1535 C CA . LYS A 1 189 ? -4.404 -8.106 17.767 1.00 88.56 189 LYS A CA 1
ATOM 1536 C C . LYS A 1 189 ? -3.989 -6.984 18.715 1.00 88.56 189 LYS A C 1
ATOM 1538 O O . LYS A 1 189 ? -3.550 -7.304 19.819 1.00 88.56 189 LYS A O 1
ATOM 1543 N N . GLU A 1 190 ? -4.066 -5.734 18.267 1.00 73.56 190 GLU A N 1
ATOM 1544 C CA . GLU A 1 190 ? -3.834 -4.534 19.082 1.00 73.56 190 GLU A CA 1
ATOM 1545 C C . GLU A 1 190 ? -5.087 -4.185 19.906 1.00 73.56 190 GLU A C 1
ATOM 1547 O O . GLU A 1 190 ? -4.918 -3.754 21.069 1.00 73.56 190 GLU A O 1
#

Nearest PDB structures (foldseek):
  3p9v-assembly1_B-2  TM=4.995E-01  e=1.576E-04  Marinobacter nauticus VT8
  3tl1-assembly2_B  TM=6.314E-01  e=8.865E-03  Streptomyces coelicolor
  2rez-assembly1_A  TM=5.837E-01  e=5.439E-03  Streptomyces glaucescens
  2res-assembly1_A  TM=5.890E-01  e=2.215E-02  Streptomyces glaucescens
  3tvr-assembly1_A  TM=6.544E-01  e=4.899E-02  Streptomyces coelicolor

Solvent-accessible surface area (backbone atoms only — not comparable to full-atom values): 9916 Å² total; p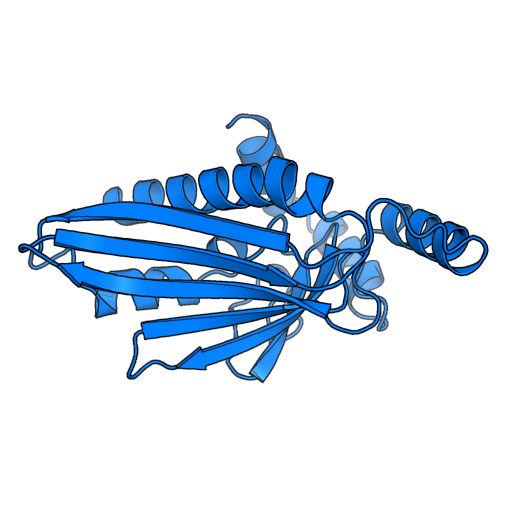er-residue (Å²): 117,70,68,62,54,50,51,56,55,66,71,74,73,48,71,66,56,53,51,51,50,46,60,50,41,68,72,81,42,37,43,39,68,72,48,49,53,52,49,53,58,37,71,79,53,77,68,75,47,57,57,36,78,33,66,43,80,47,78,43,79,63,44,60,62,46,98,82,42,43,46,70,55,54,43,52,55,50,51,60,38,39,65,48,80,33,74,62,45,42,31,8,28,81,73,34,77,70,25,44,55,37,73,80,16,54,28,19,20,33,73,46,9,31,28,38,30,45,64,40,81,89,69,36,33,36,38,35,37,27,31,88,83,16,79,51,34,64,25,36,39,39,36,37,38,41,74,57,96,66,26,27,33,42,37,38,38,38,38,32,68,30,59,39,23,64,51,46,48,52,54,44,43,52,52,51,51,54,26,50,52,50,43,42,61,49,60,78,70,112

Radius of gyration: 16.75 Å; Cα contacts (8 Å, |Δi|>4): 361; chains: 1; bounding box: 49×31×45 Å

pLDDT: mean 78.54, std 15.45, range [38.16, 98.12]